Protein AF-A0A3P7KQX8-F1 (afdb_monomer)

Radius of gyration: 29.5 Å; Cα contacts (8 Å, |Δi|>4): 191; chains: 1; bounding box: 96×45×81 Å

Structure (mmCIF, N/CA/C/O backbone):
data_AF-A0A3P7KQX8-F1
#
_entry.id   AF-A0A3P7KQX8-F1
#
loop_
_atom_site.group_PDB
_atom_site.id
_atom_site.type_symbol
_atom_site.label_atom_id
_atom_site.label_alt_id
_atom_site.label_comp_id
_atom_site.label_asym_id
_atom_site.label_entity_id
_atom_site.label_seq_id
_atom_site.pdbx_PDB_ins_code
_atom_site.Cartn_x
_atom_site.Cartn_y
_atom_site.Cartn_z
_atom_site.occupancy
_atom_site.B_iso_or_equiv
_atom_site.auth_seq_id
_atom_site.auth_comp_id
_atom_site.auth_asym_id
_atom_site.auth_atom_id
_atom_site.pdbx_PDB_model_num
ATOM 1 N N . MET A 1 1 ? 62.325 -8.013 -46.702 1.00 38.00 1 MET A N 1
ATOM 2 C CA . MET A 1 1 ? 62.834 -6.949 -47.589 1.00 38.00 1 MET A CA 1
ATOM 3 C C . MET A 1 1 ? 61.636 -6.289 -48.246 1.00 38.00 1 MET A C 1
ATOM 5 O O . MET A 1 1 ? 60.865 -7.011 -48.860 1.00 38.00 1 MET A O 1
ATOM 9 N N . ARG A 1 2 ? 61.561 -4.961 -48.094 1.00 44.03 2 ARG A N 1
ATOM 10 C CA . ARG A 1 2 ? 60.735 -3.969 -48.802 1.00 44.03 2 ARG A CA 1
ATOM 11 C C . ARG A 1 2 ? 59.239 -3.831 -48.481 1.00 44.03 2 ARG A C 1
ATOM 13 O O . ARG A 1 2 ? 58.394 -4.558 -48.986 1.00 44.03 2 ARG A O 1
ATOM 20 N N . GLU A 1 3 ? 59.015 -2.861 -47.595 1.00 47.25 3 GLU A N 1
ATOM 21 C CA . GLU A 1 3 ? 58.113 -1.698 -47.694 1.00 47.25 3 GLU A CA 1
ATOM 22 C C . GLU A 1 3 ? 57.633 -1.353 -49.121 1.00 47.25 3 GLU A C 1
ATOM 24 O O . GLU A 1 3 ? 58.421 -1.469 -50.058 1.00 47.25 3 GLU A O 1
ATOM 29 N N . GLU A 1 4 ? 56.380 -0.901 -49.274 1.00 49.66 4 GLU A N 1
ATOM 30 C CA . GLU A 1 4 ? 56.043 0.512 -49.569 1.00 49.66 4 GLU A CA 1
ATOM 31 C C . GLU A 1 4 ? 54.525 0.737 -49.803 1.00 49.66 4 GLU A C 1
ATOM 33 O O . GLU A 1 4 ? 53.835 -0.066 -50.429 1.00 49.66 4 GLU A O 1
ATOM 38 N N . ASP A 1 5 ? 54.081 1.875 -49.259 1.00 46.62 5 ASP A N 1
ATOM 39 C CA . ASP A 1 5 ? 53.029 2.807 -49.687 1.00 46.62 5 ASP A CA 1
ATOM 40 C C . ASP A 1 5 ? 51.527 2.601 -49.413 1.00 46.62 5 ASP A C 1
ATOM 42 O O . ASP A 1 5 ? 50.733 2.085 -50.197 1.00 46.62 5 ASP A O 1
ATOM 46 N N . SER A 1 6 ? 51.144 3.225 -48.292 1.00 56.81 6 SER A N 1
ATOM 47 C CA . SER A 1 6 ? 50.019 4.148 -48.126 1.00 56.81 6 SER A CA 1
ATOM 48 C C . SER A 1 6 ? 49.574 4.895 -49.390 1.00 56.81 6 SER A C 1
ATOM 50 O O . SER A 1 6 ? 50.376 5.502 -50.095 1.00 56.81 6 SER A O 1
ATOM 52 N N . SER A 1 7 ? 48.258 5.010 -49.572 1.00 54.06 7 SER A N 1
ATOM 53 C CA . SER A 1 7 ? 47.631 6.172 -50.211 1.00 54.06 7 SER A CA 1
ATOM 54 C C . SER A 1 7 ? 46.239 6.398 -49.624 1.00 54.06 7 SER A C 1
ATOM 56 O O . SER A 1 7 ? 45.302 5.630 -49.820 1.00 54.06 7 SER A O 1
ATOM 58 N N . GLU A 1 8 ? 46.192 7.468 -48.848 1.00 50.25 8 GLU A N 1
ATOM 59 C CA . GLU A 1 8 ? 45.069 8.263 -48.377 1.00 50.25 8 GLU A CA 1
ATOM 60 C C . GLU A 1 8 ? 44.088 8.635 -49.504 1.00 50.25 8 GLU A C 1
ATOM 62 O O . GLU A 1 8 ? 44.505 9.054 -50.581 1.00 50.25 8 GLU A O 1
ATOM 67 N N . SER A 1 9 ? 42.781 8.542 -49.248 1.00 53.84 9 SER A N 1
ATOM 68 C CA . SER A 1 9 ? 41.808 9.420 -49.906 1.00 53.84 9 SER A CA 1
ATOM 69 C C . SER A 1 9 ? 40.533 9.505 -49.070 1.00 53.84 9 SER A C 1
ATOM 71 O O . SER A 1 9 ? 39.720 8.580 -49.034 1.00 53.84 9 SER A O 1
ATOM 73 N N . GLY A 1 10 ? 40.402 10.620 -48.350 1.00 47.94 10 GLY A N 1
ATOM 74 C CA . GLY A 1 10 ? 39.139 11.070 -47.786 1.00 47.94 10 GLY A CA 1
ATOM 75 C C . GLY A 1 10 ? 38.243 11.608 -48.897 1.00 47.94 10 GLY A C 1
ATOM 76 O O . GLY A 1 10 ? 38.683 12.397 -49.729 1.00 47.94 10 GLY A O 1
ATOM 77 N N . GLN A 1 11 ? 36.986 11.177 -48.909 1.00 48.09 11 GLN A N 1
ATOM 78 C CA . GLN A 1 11 ? 35.926 11.833 -49.665 1.00 48.09 11 GLN A CA 1
ATOM 79 C C . GLN A 1 11 ? 34.991 12.509 -48.668 1.00 48.09 11 GLN A C 1
ATOM 81 O O . GLN A 1 11 ? 34.103 11.892 -48.083 1.00 48.09 11 GLN A O 1
ATOM 86 N N . GLU A 1 12 ? 35.245 13.795 -48.460 1.00 47.97 12 GLU A N 1
ATOM 87 C CA . GLU A 1 12 ? 34.274 14.752 -47.951 1.00 47.97 12 GLU A CA 1
ATOM 88 C C . GLU A 1 12 ? 33.061 14.785 -48.898 1.00 47.97 12 GLU A C 1
ATOM 90 O O . GLU A 1 12 ? 33.193 14.996 -50.102 1.00 47.97 12 GLU A O 1
ATOM 95 N N . SER A 1 13 ? 31.873 14.486 -48.370 1.00 55.19 13 SER A N 1
ATOM 96 C CA . SER A 1 13 ? 30.615 14.647 -49.101 1.00 55.19 13 SER A CA 1
ATOM 97 C C . SER A 1 13 ? 30.042 16.018 -48.768 1.00 55.19 13 SER A C 1
ATOM 99 O O . SER A 1 13 ? 29.651 16.276 -47.631 1.00 55.19 13 SER A O 1
ATOM 101 N N . ASP A 1 14 ? 30.032 16.883 -49.775 1.00 47.38 14 ASP A N 1
ATOM 102 C CA . ASP A 1 14 ? 29.470 18.230 -49.758 1.00 47.38 14 ASP A CA 1
ATOM 103 C C . ASP A 1 14 ? 27.933 18.149 -49.624 1.00 47.38 14 ASP A C 1
ATOM 105 O O . ASP A 1 14 ? 27.252 17.530 -50.449 1.00 47.38 14 ASP A O 1
ATOM 109 N N . VAL A 1 15 ? 27.369 18.712 -48.550 1.00 44.00 15 VAL A N 1
ATOM 110 C CA . VAL A 1 15 ? 25.914 18.772 -48.325 1.00 44.00 15 VAL A CA 1
ATOM 111 C C . VAL A 1 15 ? 25.381 20.038 -48.981 1.00 44.00 15 VAL A C 1
ATOM 113 O O . VAL A 1 15 ? 25.468 21.141 -48.442 1.00 44.00 15 VAL A O 1
ATOM 116 N N . GLN A 1 16 ? 24.789 19.866 -50.158 1.00 40.03 16 GLN A N 1
ATOM 117 C CA . GLN A 1 16 ? 24.137 20.938 -50.897 1.00 40.03 16 GLN A CA 1
ATOM 118 C C . GLN A 1 16 ? 22.783 21.293 -50.250 1.00 40.03 16 GLN A C 1
ATOM 120 O O . GLN A 1 16 ? 21.827 20.519 -50.309 1.00 40.03 16 GLN A O 1
ATOM 125 N N . LEU A 1 17 ? 22.690 22.475 -49.635 1.00 43.56 17 LEU A N 1
ATOM 126 C CA . LEU A 1 17 ? 21.429 23.072 -49.172 1.00 43.56 17 LEU A CA 1
ATOM 127 C C . LEU A 1 17 ? 20.550 23.480 -50.376 1.00 43.56 17 LEU A C 1
ATOM 129 O O . LEU A 1 17 ? 21.065 24.100 -51.312 1.00 43.56 17 LEU A O 1
ATOM 133 N N . PRO A 1 18 ? 19.232 23.196 -50.379 1.00 41.91 18 PRO A N 1
ATOM 134 C CA . PRO A 1 18 ? 18.345 23.648 -51.447 1.00 41.91 18 PRO A CA 1
ATOM 135 C C . PRO A 1 18 ? 17.962 25.131 -51.273 1.00 41.91 18 PRO A C 1
ATOM 137 O O . PRO A 1 18 ? 17.856 25.616 -50.143 1.00 41.91 18 PRO A O 1
ATOM 140 N N . PRO A 1 19 ? 17.716 25.871 -52.372 1.00 42.84 19 PRO A N 1
ATOM 141 C CA . PRO A 1 19 ? 17.360 27.278 -52.300 1.00 42.84 19 PRO A CA 1
ATOM 142 C C . PRO A 1 19 ? 15.881 27.449 -51.941 1.00 42.84 19 PRO A C 1
ATOM 144 O O . PRO A 1 19 ? 14.985 26.844 -52.530 1.00 42.84 19 PRO A O 1
ATOM 147 N N . SER A 1 20 ? 15.623 28.339 -50.993 1.00 46.56 20 SER A N 1
ATOM 148 C CA . SER A 1 20 ? 14.302 28.865 -50.675 1.00 46.56 20 SER A CA 1
ATOM 149 C C . SER A 1 20 ? 13.862 29.907 -51.711 1.00 46.56 20 SER A C 1
ATOM 151 O O . SER A 1 20 ? 14.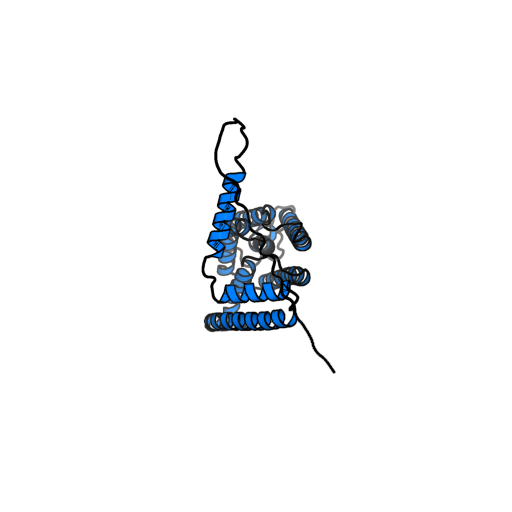548 30.917 -51.863 1.00 46.56 20 SER A O 1
ATOM 153 N N . ALA A 1 21 ? 12.712 29.691 -52.364 1.00 41.06 21 ALA A N 1
ATOM 154 C CA . ALA A 1 21 ? 11.577 30.634 -52.429 1.00 41.06 21 ALA A CA 1
ATOM 155 C C . ALA A 1 21 ? 10.605 30.316 -53.586 1.00 41.06 21 ALA A C 1
ATOM 157 O O . ALA A 1 21 ? 10.986 30.382 -54.752 1.00 41.06 21 ALA A O 1
ATOM 158 N N . GLY A 1 22 ? 9.317 30.135 -53.254 1.00 36.25 22 GLY A N 1
ATOM 159 C CA . GLY A 1 22 ? 8.223 30.661 -54.081 1.00 36.25 22 GLY A CA 1
ATOM 160 C C . GLY A 1 22 ? 7.020 29.752 -54.382 1.00 36.25 22 GLY A C 1
ATOM 161 O O . GLY A 1 22 ? 7.102 28.902 -55.255 1.00 36.25 22 GLY A O 1
ATOM 162 N N . ILE A 1 23 ? 5.873 30.138 -53.795 1.00 35.91 23 ILE A N 1
ATOM 163 C CA . ILE A 1 23 ? 4.507 30.160 -54.378 1.00 35.91 23 ILE A CA 1
ATOM 164 C C . ILE A 1 23 ? 3.529 29.009 -54.029 1.00 35.91 23 ILE A C 1
ATOM 166 O O . ILE A 1 23 ? 3.586 27.912 -54.565 1.00 35.91 23 ILE A O 1
ATOM 170 N N . MET A 1 24 ? 2.572 29.394 -53.166 1.00 44.16 24 MET A N 1
ATOM 171 C CA . MET A 1 24 ? 1.119 29.120 -53.112 1.00 44.16 24 MET A CA 1
ATOM 172 C C . MET A 1 24 ? 0.579 27.699 -53.356 1.00 44.16 24 MET A C 1
ATOM 174 O O . MET A 1 24 ? 0.559 27.200 -54.476 1.00 44.16 24 MET A O 1
ATOM 178 N N . GLY A 1 25 ? -0.067 27.162 -52.317 1.00 35.50 25 GLY A N 1
ATOM 179 C CA . GLY A 1 25 ? -1.071 26.104 -52.412 1.00 35.50 25 GLY A CA 1
ATOM 180 C C . GLY A 1 25 ? -1.786 25.917 -51.073 1.00 35.50 25 GLY A C 1
ATOM 181 O O . GLY A 1 25 ? -1.168 25.473 -50.110 1.00 35.50 25 GLY A O 1
ATOM 182 N N . ASP A 1 26 ? -3.067 26.291 -51.016 1.00 43.31 26 ASP A N 1
ATOM 183 C CA . ASP A 1 26 ? -3.985 25.992 -49.912 1.00 43.31 26 ASP A CA 1
ATOM 184 C C . ASP A 1 26 ? -4.021 24.484 -49.622 1.00 43.31 26 ASP A C 1
ATOM 186 O O . ASP A 1 26 ? -4.137 23.664 -50.533 1.00 43.31 26 ASP A O 1
ATOM 190 N N . GLY A 1 27 ? -3.958 24.115 -48.342 1.00 37.34 27 GLY A N 1
ATOM 191 C CA . GLY A 1 27 ? -3.946 22.717 -47.923 1.00 37.34 27 GLY A CA 1
ATOM 192 C C . GLY A 1 27 ? -3.981 22.572 -46.409 1.00 37.34 27 GLY A C 1
ATOM 193 O O . GLY A 1 27 ? -2.961 22.437 -45.746 1.00 37.34 27 GLY A O 1
ATOM 194 N N . GLN A 1 28 ? -5.187 22.615 -45.866 1.00 49.81 28 GLN A N 1
ATOM 195 C CA . GLN A 1 28 ? -5.529 22.378 -44.472 1.00 49.81 28 GLN A CA 1
ATOM 196 C C . GLN A 1 28 ? -5.105 20.968 -44.011 1.00 49.81 28 GLN A C 1
ATOM 198 O O . GLN A 1 28 ? -5.819 20.007 -44.269 1.00 49.81 28 GLN A O 1
ATOM 203 N N . ALA A 1 29 ? -3.966 20.847 -43.319 1.00 49.09 29 ALA A N 1
ATOM 204 C CA . ALA A 1 29 ? -3.626 19.754 -42.393 1.00 49.09 29 ALA A CA 1
ATOM 205 C C . ALA A 1 29 ? -2.275 20.053 -41.717 1.00 49.09 29 ALA A C 1
ATOM 207 O O . ALA A 1 29 ? -1.244 20.044 -42.381 1.00 49.09 29 ALA A O 1
ATOM 208 N N . GLY A 1 30 ? -2.240 20.316 -40.407 1.00 43.19 30 GLY A N 1
ATOM 209 C CA . GLY A 1 30 ? -0.948 20.577 -39.758 1.00 43.19 30 GLY A CA 1
ATOM 210 C C . GLY A 1 30 ? -0.960 20.885 -38.265 1.00 43.19 30 GLY A C 1
ATOM 211 O O . GLY A 1 30 ? -0.074 21.586 -37.800 1.00 43.19 30 GLY A O 1
ATOM 212 N N . GLY A 1 31 ? -1.935 20.385 -37.500 1.00 45.75 31 GLY A N 1
ATOM 213 C CA . GLY A 1 31 ? -1.945 20.549 -36.037 1.00 45.75 31 GLY A CA 1
ATOM 214 C C . GLY A 1 31 ? -0.932 19.670 -35.288 1.00 45.75 31 GLY A C 1
ATOM 215 O O . GLY A 1 31 ? -0.749 19.847 -34.092 1.00 45.75 31 GLY A O 1
ATOM 216 N N . SER A 1 32 ? -0.273 18.727 -35.969 1.00 49.12 32 SER A N 1
ATOM 217 C CA . SER A 1 32 ? 0.609 17.730 -35.335 1.00 49.12 32 SER A CA 1
ATOM 218 C C . SER A 1 32 ? 2.102 18.045 -35.465 1.00 49.12 32 SER A C 1
ATOM 220 O O . SER A 1 32 ? 2.897 17.520 -34.697 1.00 49.12 32 SER A O 1
ATOM 222 N N . GLY A 1 33 ? 2.495 18.894 -36.422 1.00 46.19 33 GLY A N 1
ATOM 223 C CA . GLY A 1 33 ? 3.905 19.221 -36.667 1.00 46.19 33 GLY A CA 1
ATOM 224 C C . GLY A 1 33 ? 4.470 20.255 -35.692 1.00 46.19 33 GLY A C 1
ATOM 225 O O . GLY A 1 33 ? 5.618 20.138 -35.286 1.00 46.19 33 GLY A O 1
ATOM 226 N N . ALA A 1 34 ? 3.659 21.233 -35.280 1.00 48.81 34 ALA A N 1
ATOM 227 C CA . ALA A 1 34 ? 4.091 22.289 -34.363 1.00 48.81 34 ALA A CA 1
ATOM 228 C C . ALA A 1 34 ? 4.317 21.768 -32.932 1.00 48.81 34 ALA A C 1
ATOM 230 O O . ALA A 1 34 ? 5.330 22.091 -32.327 1.00 48.81 34 ALA A O 1
ATOM 231 N N . LEU A 1 35 ? 3.423 20.900 -32.439 1.00 52.66 35 LEU A N 1
ATOM 232 C CA . LEU A 1 35 ? 3.539 20.277 -31.113 1.00 52.66 35 LEU A CA 1
ATOM 233 C C . LEU A 1 35 ? 4.734 19.317 -31.033 1.00 52.66 35 LEU A C 1
ATOM 235 O O . LEU A 1 35 ? 5.492 19.360 -30.073 1.00 52.66 35 LEU A O 1
ATOM 239 N N . ALA A 1 36 ? 4.951 18.504 -32.073 1.00 55.66 36 ALA A N 1
ATOM 240 C CA . ALA A 1 36 ? 6.108 17.614 -32.139 1.00 55.66 36 ALA A CA 1
ATOM 241 C C . ALA A 1 36 ? 7.432 18.392 -32.231 1.00 55.66 36 ALA A C 1
ATOM 243 O O . ALA A 1 36 ? 8.446 17.948 -31.703 1.00 55.66 36 ALA A O 1
ATOM 244 N N . HIS A 1 37 ? 7.439 19.552 -32.895 1.00 55.66 37 HIS A N 1
ATOM 245 C CA . HIS A 1 37 ? 8.633 20.389 -32.987 1.00 55.66 37 HIS A CA 1
ATOM 246 C C . HIS A 1 37 ? 8.960 21.063 -31.648 1.00 55.66 37 HIS A C 1
ATOM 248 O O . HIS A 1 37 ? 10.117 21.071 -31.247 1.00 55.66 37 HIS A O 1
ATOM 254 N N . GLU A 1 38 ? 7.941 21.534 -30.925 1.00 60.53 38 GLU A N 1
ATOM 255 C CA . GLU A 1 38 ? 8.084 22.121 -29.588 1.00 60.53 38 GLU A CA 1
ATOM 256 C C . GLU A 1 38 ? 8.523 21.081 -28.540 1.00 60.53 38 GLU A C 1
ATOM 258 O O . GLU A 1 38 ? 9.378 21.374 -27.707 1.00 60.53 38 GLU A O 1
ATOM 263 N N . GLU A 1 39 ? 8.028 19.839 -28.622 1.00 58.31 39 GLU A N 1
ATOM 264 C CA . GLU A 1 39 ? 8.513 18.719 -27.801 1.00 58.31 39 GLU A CA 1
ATOM 265 C C . GLU A 1 39 ? 9.973 18.367 -28.109 1.00 58.31 39 GLU A C 1
ATOM 267 O O . GLU A 1 39 ? 10.764 18.169 -27.190 1.00 58.31 39 GLU A O 1
ATOM 272 N N . VAL A 1 40 ? 10.357 18.320 -29.389 1.00 59.41 40 VAL A N 1
ATOM 273 C CA . VAL A 1 40 ? 11.746 18.063 -29.797 1.00 59.41 40 VAL A CA 1
ATOM 274 C C . VAL A 1 40 ? 12.672 19.181 -29.313 1.00 59.41 40 VAL A C 1
ATOM 276 O O . VAL A 1 40 ? 13.737 18.881 -28.775 1.00 59.41 40 VAL A O 1
ATOM 279 N N . ASP A 1 41 ? 12.256 20.443 -29.420 1.00 66.69 41 ASP A N 1
ATOM 280 C CA . ASP A 1 41 ? 13.012 21.598 -28.928 1.00 66.69 41 ASP A CA 1
ATOM 281 C C . ASP A 1 41 ? 13.107 21.621 -27.395 1.00 66.69 41 ASP A C 1
ATOM 283 O O . ASP A 1 41 ? 14.161 21.950 -26.851 1.00 66.69 41 ASP A O 1
ATOM 287 N N . ALA A 1 42 ? 12.056 21.207 -26.681 1.00 66.19 42 ALA A N 1
ATOM 288 C CA . ALA A 1 42 ? 12.077 21.054 -25.227 1.00 66.19 42 ALA A CA 1
ATOM 289 C C . ALA A 1 42 ? 12.998 19.905 -24.780 1.00 66.19 42 ALA A C 1
ATOM 291 O O . ALA A 1 42 ? 13.733 20.050 -23.802 1.00 66.19 42 ALA A O 1
ATOM 292 N N . VAL A 1 43 ? 13.010 18.786 -25.510 1.00 59.81 43 VAL A N 1
ATOM 293 C CA . VAL A 1 43 ? 13.919 17.651 -25.275 1.00 59.81 43 VAL A CA 1
ATOM 294 C C . VAL A 1 43 ? 15.370 18.045 -25.558 1.00 59.81 43 VAL A C 1
ATOM 296 O O . VAL A 1 43 ? 16.261 17.726 -24.770 1.00 59.81 43 VAL A O 1
ATOM 299 N N . LEU A 1 44 ? 15.620 18.790 -26.637 1.00 62.59 44 LEU A N 1
ATOM 300 C CA . LEU A 1 44 ? 16.931 19.369 -26.936 1.00 62.59 44 LEU A CA 1
ATOM 301 C C . LEU A 1 44 ? 17.359 20.360 -25.849 1.00 62.59 44 LEU A C 1
ATOM 303 O O . LEU A 1 44 ? 18.489 20.281 -25.379 1.00 62.59 44 LEU A O 1
ATOM 307 N N . ALA A 1 45 ? 16.468 21.239 -25.389 1.00 66.75 45 ALA A N 1
ATOM 308 C CA . ALA A 1 45 ? 16.747 22.168 -24.294 1.00 66.75 45 ALA A CA 1
ATOM 309 C C . ALA A 1 45 ? 17.055 21.437 -22.973 1.00 66.75 45 ALA A C 1
ATOM 311 O O . ALA A 1 45 ? 17.991 21.821 -22.269 1.00 66.75 45 ALA A O 1
ATOM 312 N N . ALA A 1 46 ? 16.334 20.351 -22.670 1.00 60.53 46 ALA A N 1
ATOM 313 C CA . ALA A 1 46 ? 16.605 19.471 -21.533 1.00 60.53 46 ALA A CA 1
ATOM 314 C C . ALA A 1 46 ? 17.983 18.797 -21.631 1.00 60.53 46 ALA A C 1
ATOM 316 O O . ALA A 1 46 ? 18.683 18.685 -20.627 1.00 60.53 46 ALA A O 1
ATOM 317 N N . ALA A 1 47 ? 18.419 18.426 -22.838 1.00 59.44 47 ALA A N 1
ATOM 318 C CA . ALA A 1 47 ? 19.737 17.836 -23.074 1.00 59.44 47 ALA A CA 1
ATOM 319 C C . ALA A 1 47 ? 20.910 18.815 -22.852 1.00 59.44 47 ALA A C 1
ATOM 321 O O . ALA A 1 47 ? 22.047 18.371 -22.682 1.00 59.44 47 ALA A O 1
ATOM 322 N N . TYR A 1 48 ? 20.655 20.131 -22.836 1.00 61.09 48 TYR A N 1
ATOM 323 C CA . TYR A 1 48 ? 21.662 21.165 -22.556 1.00 61.09 48 TYR A CA 1
ATOM 324 C C . TYR A 1 48 ? 21.692 21.631 -21.096 1.00 61.09 48 TYR A C 1
ATOM 326 O O . TYR A 1 48 ? 22.579 22.408 -20.726 1.00 61.09 48 TYR A O 1
ATOM 334 N N . LEU A 1 49 ? 20.768 21.165 -20.251 1.00 69.81 49 LEU A N 1
ATOM 335 C CA . LEU A 1 49 ? 20.854 21.414 -18.817 1.00 69.81 49 LEU A CA 1
ATOM 336 C C . LEU A 1 49 ? 22.030 20.616 -18.228 1.00 69.81 49 LEU A C 1
ATOM 338 O O . LEU A 1 49 ? 22.187 19.428 -18.520 1.00 69.81 49 LEU A O 1
ATOM 342 N N . PRO A 1 50 ? 22.895 21.252 -17.419 1.00 68.62 50 PRO A N 1
ATOM 343 C CA . PRO A 1 50 ? 23.988 20.548 -16.773 1.00 68.62 50 PRO A CA 1
ATOM 344 C C . PRO A 1 50 ? 23.410 19.516 -15.803 1.00 68.62 50 PRO A C 1
ATOM 346 O O . PRO A 1 50 ? 22.774 19.880 -14.819 1.00 68.62 50 PRO A O 1
ATOM 349 N N . MET A 1 51 ? 23.637 18.237 -16.102 1.00 69.56 51 MET A N 1
ATOM 350 C CA . MET A 1 51 ? 23.238 17.128 -15.238 1.00 69.56 51 MET A CA 1
ATOM 351 C C . MET A 1 51 ? 23.940 17.203 -13.887 1.00 69.56 51 MET A C 1
ATOM 353 O O . MET A 1 51 ? 25.128 17.546 -13.800 1.00 69.56 51 MET A O 1
ATOM 357 N N . ASP A 1 52 ? 23.237 16.766 -12.850 1.00 78.19 52 ASP A N 1
ATOM 358 C CA . ASP A 1 52 ? 23.842 16.638 -11.537 1.00 78.19 52 ASP A CA 1
ATOM 359 C C . ASP A 1 52 ? 24.939 15.558 -11.536 1.00 78.19 52 ASP A C 1
ATOM 361 O O . ASP A 1 52 ? 24.860 14.557 -12.258 1.00 78.19 52 ASP A O 1
ATOM 365 N N . PRO A 1 53 ? 25.977 15.677 -10.685 1.00 77.00 53 PRO A N 1
ATOM 366 C CA . PRO A 1 53 ? 27.088 14.724 -10.663 1.00 77.00 53 PRO A CA 1
ATOM 367 C C . PRO A 1 53 ? 26.675 13.264 -10.428 1.00 77.00 53 PRO A C 1
ATOM 369 O O . PRO A 1 53 ? 27.426 12.354 -10.791 1.00 77.00 53 PRO A O 1
ATOM 372 N N . ILE A 1 54 ? 25.522 13.031 -9.793 1.00 79.75 54 ILE A N 1
ATOM 373 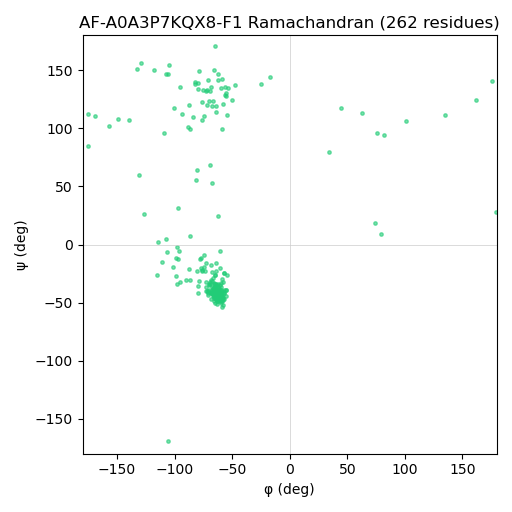C CA . ILE A 1 54 ? 24.956 11.697 -9.577 1.00 79.75 54 ILE A CA 1
ATOM 374 C C . ILE A 1 54 ? 24.245 11.174 -10.830 1.00 79.75 54 ILE A C 1
ATOM 376 O O . ILE A 1 54 ? 24.463 10.024 -11.213 1.00 79.75 54 ILE A O 1
ATOM 380 N N . GLU A 1 55 ? 23.496 12.027 -11.525 1.00 77.69 55 GLU A N 1
ATOM 381 C CA . GLU A 1 55 ? 22.819 11.711 -12.786 1.00 77.69 55 GLU A CA 1
ATOM 382 C C . GLU A 1 55 ? 23.835 11.362 -13.872 1.00 77.69 55 GLU A C 1
ATOM 384 O O . GLU A 1 55 ? 23.698 10.341 -14.542 1.00 77.69 55 GLU A O 1
ATOM 389 N N . VAL A 1 56 ? 24.943 12.108 -13.950 1.00 79.38 56 VAL A N 1
ATOM 390 C CA . VAL A 1 56 ? 26.069 11.800 -14.848 1.00 79.38 56 VAL A CA 1
ATOM 391 C C . VAL A 1 56 ? 26.608 10.383 -14.612 1.00 79.38 56 VAL A C 1
ATOM 393 O O . VAL A 1 56 ? 26.970 9.676 -15.556 1.00 79.38 56 VAL A O 1
ATOM 396 N N . ARG A 1 57 ? 26.682 9.936 -13.352 1.00 81.69 57 ARG A N 1
ATOM 397 C CA . AR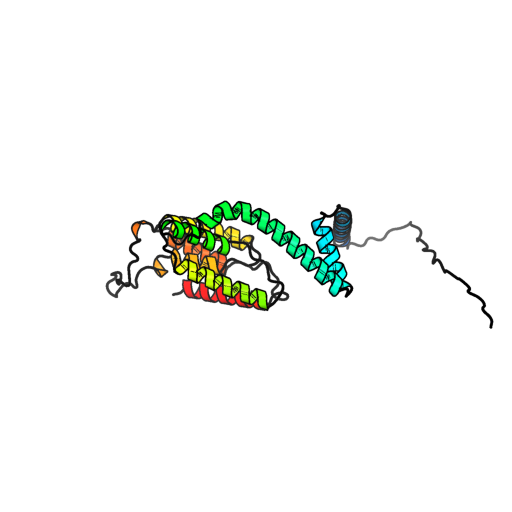G A 1 57 ? 27.176 8.590 -13.013 1.00 81.69 57 ARG A CA 1
ATOM 398 C C . ARG A 1 57 ? 26.162 7.512 -13.388 1.00 81.69 57 ARG A C 1
ATOM 400 O O . ARG A 1 57 ? 26.582 6.472 -13.896 1.00 81.69 57 ARG A O 1
ATOM 407 N N . PHE A 1 58 ? 24.870 7.758 -13.175 1.00 82.06 58 PHE A N 1
ATOM 408 C CA . PHE A 1 58 ? 23.796 6.858 -13.603 1.00 82.06 58 PHE A CA 1
ATOM 409 C C . PHE A 1 58 ? 23.748 6.718 -15.125 1.00 82.06 58 PHE A C 1
ATOM 411 O O . PHE A 1 58 ? 23.856 5.598 -15.622 1.00 82.06 58 PHE A O 1
ATOM 418 N N . ALA A 1 59 ? 23.724 7.835 -15.854 1.00 80.81 59 ALA A N 1
ATOM 419 C CA . ALA A 1 59 ? 23.733 7.856 -17.315 1.00 80.81 59 ALA A CA 1
ATOM 420 C C . ALA A 1 59 ? 24.959 7.126 -17.888 1.00 80.81 59 ALA A C 1
ATOM 422 O O . ALA A 1 59 ? 24.861 6.358 -18.843 1.00 80.81 59 ALA A O 1
ATOM 423 N N . ARG A 1 60 ? 26.133 7.286 -17.262 1.00 82.31 60 ARG A N 1
ATOM 424 C CA . ARG A 1 60 ? 27.347 6.554 -17.655 1.00 82.31 60 ARG A CA 1
ATOM 425 C C . ARG A 1 60 ? 27.245 5.049 -17.394 1.00 82.31 60 ARG A C 1
ATOM 427 O O . ARG A 1 60 ? 27.755 4.265 -18.190 1.00 82.31 60 ARG A O 1
ATOM 434 N N . CYS A 1 61 ? 26.637 4.643 -16.283 1.00 86.31 61 CYS A N 1
ATOM 435 C CA . CYS A 1 61 ? 26.411 3.234 -15.960 1.00 86.31 61 CYS A CA 1
ATOM 436 C C . CYS A 1 61 ? 25.476 2.576 -16.980 1.00 86.31 61 CYS A C 1
ATOM 438 O O . CYS A 1 61 ? 25.791 1.510 -17.510 1.00 86.31 61 CYS A O 1
ATOM 440 N N . GLU A 1 62 ? 24.383 3.260 -17.309 1.00 77.38 62 GLU A N 1
ATOM 441 C CA . GLU A 1 62 ? 23.409 2.833 -18.308 1.00 77.38 62 GLU A CA 1
ATOM 442 C C . GLU A 1 62 ? 24.029 2.736 -19.707 1.00 77.38 62 GLU A C 1
ATOM 444 O O . GLU A 1 62 ? 23.922 1.695 -20.354 1.00 77.38 62 GLU A O 1
ATOM 449 N N . ALA A 1 63 ? 24.782 3.755 -20.133 1.00 77.62 63 ALA A N 1
ATOM 450 C CA . ALA A 1 63 ? 25.489 3.736 -21.412 1.00 77.62 63 ALA A CA 1
ATOM 451 C C . ALA A 1 63 ? 26.473 2.555 -21.507 1.00 77.62 63 ALA A C 1
ATOM 453 O O . ALA A 1 63 ? 26.493 1.830 -22.502 1.00 77.62 63 ALA A O 1
ATOM 454 N N . LEU A 1 64 ? 27.268 2.303 -20.460 1.00 78.69 64 LEU A N 1
ATOM 455 C CA . LEU A 1 64 ? 28.197 1.166 -20.437 1.00 78.69 64 LEU A CA 1
ATOM 456 C C . LEU A 1 64 ? 27.465 -0.179 -20.543 1.00 78.69 64 LEU A C 1
ATOM 458 O O . LEU A 1 64 ? 27.938 -1.072 -21.248 1.00 78.69 64 LEU A O 1
ATOM 462 N N . ALA A 1 65 ? 26.317 -0.323 -19.877 1.00 78.81 65 ALA A N 1
ATOM 463 C CA . ALA A 1 65 ? 25.501 -1.528 -19.967 1.00 78.81 65 ALA A CA 1
ATOM 464 C C . ALA A 1 65 ? 24.925 -1.719 -21.381 1.00 78.81 65 ALA A C 1
ATOM 466 O O . ALA A 1 65 ? 25.053 -2.806 -21.946 1.00 78.81 65 ALA A O 1
ATOM 467 N N . ALA A 1 66 ? 24.372 -0.660 -21.980 1.00 75.06 66 ALA A N 1
ATOM 468 C CA . ALA A 1 66 ? 23.792 -0.680 -23.324 1.00 75.06 66 ALA A CA 1
ATOM 469 C C . ALA A 1 66 ? 24.822 -1.024 -24.416 1.00 75.06 66 ALA A C 1
ATOM 471 O O . ALA A 1 66 ? 24.504 -1.716 -25.381 1.00 75.06 66 ALA A O 1
ATOM 472 N N . HIS A 1 67 ? 26.076 -0.601 -24.243 1.00 82.19 67 HIS A N 1
ATOM 473 C CA . HIS A 1 67 ? 27.173 -0.892 -25.170 1.00 82.19 67 HIS A CA 1
ATOM 474 C C . HIS A 1 67 ? 27.885 -2.234 -24.909 1.00 82.19 67 HIS A C 1
ATOM 476 O O . HIS A 1 67 ? 28.899 -2.527 -25.540 1.00 82.19 67 HIS A O 1
ATOM 482 N N . GLY A 1 68 ? 27.379 -3.067 -23.992 1.00 72.38 68 GLY A N 1
ATOM 483 C CA . GLY A 1 68 ? 27.927 -4.402 -23.726 1.00 72.38 68 GLY A CA 1
ATOM 484 C C . GLY A 1 68 ? 29.190 -4.420 -22.856 1.00 72.38 68 GLY A C 1
ATOM 485 O O . GLY A 1 68 ? 29.786 -5.479 -22.655 1.00 72.38 68 GLY A O 1
ATOM 486 N N . TYR A 1 69 ? 29.579 -3.285 -22.270 1.00 81.94 69 TYR A N 1
ATOM 487 C CA . TYR A 1 69 ? 30.682 -3.166 -21.310 1.00 81.94 69 TYR A CA 1
ATOM 488 C C . TYR A 1 69 ? 30.237 -3.582 -19.899 1.00 81.94 69 TYR A C 1
ATOM 490 O O . TYR A 1 69 ? 30.352 -2.833 -18.925 1.00 81.94 69 TYR A O 1
ATOM 498 N N . ILE A 1 70 ? 29.708 -4.804 -19.789 1.00 81.88 70 ILE A N 1
ATOM 499 C CA . ILE A 1 70 ? 29.075 -5.331 -18.572 1.00 81.88 70 ILE A CA 1
ATOM 500 C C . ILE A 1 70 ? 30.007 -5.305 -17.344 1.00 81.88 70 ILE A C 1
ATOM 502 O O . ILE A 1 70 ? 29.544 -4.894 -16.277 1.00 81.88 70 ILE A O 1
ATOM 506 N N . PRO A 1 71 ? 31.309 -5.655 -17.425 1.00 85.56 71 PRO A N 1
ATOM 507 C CA . PRO A 1 71 ? 32.201 -5.593 -16.262 1.00 85.56 71 PRO A CA 1
ATOM 508 C C . PRO A 1 71 ? 32.405 -4.169 -15.723 1.00 85.56 71 PRO A C 1
ATOM 510 O O . PRO A 1 71 ? 32.415 -3.954 -14.506 1.00 85.56 71 PRO A O 1
ATOM 513 N N . GLN A 1 72 ? 32.541 -3.182 -16.617 1.00 86.50 72 GLN A N 1
ATOM 514 C CA . GLN A 1 72 ? 32.681 -1.776 -16.233 1.00 86.50 72 GLN A CA 1
ATOM 515 C C . GLN A 1 72 ? 31.368 -1.215 -15.684 1.00 86.50 72 GLN A C 1
ATOM 517 O O . GLN A 1 72 ? 31.386 -0.553 -14.646 1.00 86.50 72 GLN A O 1
ATOM 522 N N . ALA A 1 73 ? 30.240 -1.525 -16.329 1.00 79.69 73 ALA A N 1
ATOM 523 C CA . ALA A 1 73 ? 28.913 -1.147 -15.852 1.00 79.69 73 ALA A CA 1
ATOM 524 C C . ALA A 1 73 ? 28.645 -1.720 -14.454 1.00 79.69 73 ALA A C 1
ATOM 526 O O . ALA A 1 73 ? 28.234 -0.994 -13.559 1.00 79.69 73 ALA A O 1
ATOM 527 N N . THR A 1 74 ? 28.980 -2.992 -14.221 1.00 82.25 74 THR A N 1
ATOM 528 C CA . THR A 1 74 ? 28.792 -3.653 -12.918 1.00 82.25 74 THR A CA 1
ATOM 529 C C . THR A 1 74 ? 29.651 -3.011 -11.829 1.00 82.25 74 THR A C 1
ATOM 531 O O . THR A 1 74 ? 29.191 -2.798 -10.710 1.00 82.25 74 THR A O 1
ATOM 534 N N . THR A 1 75 ? 30.897 -2.659 -12.150 1.00 91.56 75 THR A N 1
ATOM 535 C CA . THR A 1 75 ? 31.796 -1.987 -11.202 1.00 91.56 75 THR A CA 1
ATOM 536 C C . THR A 1 75 ? 31.281 -0.592 -10.851 1.00 91.56 75 THR A C 1
ATOM 538 O O . THR A 1 75 ? 31.250 -0.225 -9.676 1.00 91.56 75 THR A O 1
ATOM 541 N N . LEU A 1 76 ? 30.838 0.168 -11.854 1.00 87.06 76 LEU A N 1
ATOM 542 C CA . LEU A 1 76 ? 30.275 1.499 -11.658 1.00 87.06 76 LEU A CA 1
ATOM 543 C C . LEU A 1 76 ? 28.952 1.432 -10.880 1.00 87.06 76 LEU A C 1
ATOM 545 O O . LEU A 1 76 ? 28.764 2.206 -9.946 1.00 87.06 76 LEU A O 1
ATOM 549 N N . ALA A 1 77 ? 28.091 0.459 -11.185 1.00 82.25 77 ALA A N 1
ATOM 550 C CA . ALA A 1 77 ? 26.866 0.180 -10.443 1.00 82.25 77 ALA A CA 1
ATOM 551 C C . ALA A 1 77 ? 27.163 -0.118 -8.971 1.00 82.25 77 ALA A C 1
ATOM 553 O O . ALA A 1 77 ? 26.547 0.480 -8.101 1.00 82.25 77 ALA A O 1
ATOM 554 N N . LEU A 1 78 ? 28.161 -0.957 -8.672 1.00 86.25 78 LEU A N 1
ATOM 555 C CA . LEU A 1 78 ? 28.577 -1.232 -7.293 1.00 86.25 78 LEU A CA 1
ATOM 556 C C . LEU A 1 78 ? 29.093 0.020 -6.575 1.00 86.25 78 LEU A C 1
ATOM 558 O O . LEU A 1 78 ? 28.839 0.191 -5.384 1.00 86.25 78 LEU A O 1
ATOM 562 N N . GLN A 1 79 ? 29.823 0.895 -7.268 1.00 88.44 79 GLN A N 1
ATOM 563 C CA . GLN A 1 79 ? 30.285 2.164 -6.701 1.00 88.44 79 GLN A CA 1
ATOM 564 C C . GLN A 1 79 ? 29.120 3.118 -6.418 1.00 88.44 79 GLN A C 1
ATOM 566 O O . GLN A 1 79 ? 29.086 3.719 -5.347 1.00 88.44 79 GLN A O 1
ATOM 571 N N . LEU A 1 80 ? 28.156 3.216 -7.337 1.00 85.38 80 LEU A N 1
ATOM 572 C CA . LEU A 1 80 ? 26.904 3.950 -7.143 1.00 85.38 80 LEU A CA 1
ATOM 573 C C . LEU A 1 80 ? 26.113 3.382 -5.967 1.00 85.38 80 LEU A C 1
ATOM 575 O O . LEU A 1 80 ? 25.738 4.137 -5.081 1.00 85.38 80 LEU A O 1
ATOM 579 N N . SER A 1 81 ? 25.930 2.063 -5.896 1.00 83.19 81 SER A N 1
ATOM 580 C CA . SER A 1 81 ? 25.239 1.412 -4.783 1.00 83.19 81 SER A CA 1
ATOM 581 C C . SER A 1 81 ? 25.927 1.690 -3.453 1.00 83.19 81 SER A C 1
ATOM 583 O O . SER A 1 81 ? 25.251 2.028 -2.496 1.00 83.19 81 SER A O 1
ATOM 585 N N . LYS A 1 82 ? 27.261 1.612 -3.380 1.00 80.62 82 LYS A N 1
ATOM 586 C CA . LYS A 1 82 ? 28.006 1.950 -2.156 1.00 80.62 82 LYS A CA 1
ATOM 587 C C . LYS A 1 82 ? 27.871 3.419 -1.778 1.00 80.62 82 LYS A C 1
ATOM 589 O O . LYS A 1 82 ? 27.738 3.719 -0.602 1.00 80.62 82 LYS A O 1
ATOM 594 N N . TYR A 1 83 ? 27.910 4.318 -2.756 1.00 81.62 83 TYR A N 1
ATOM 595 C CA . TYR A 1 83 ? 27.725 5.749 -2.531 1.00 81.62 83 TYR A CA 1
ATOM 596 C C . TYR A 1 83 ? 26.315 6.058 -2.015 1.00 81.62 83 TYR A C 1
ATOM 598 O O . TYR A 1 83 ? 26.173 6.777 -1.036 1.00 81.62 83 TYR A O 1
ATOM 606 N N . LEU A 1 84 ? 25.287 5.465 -2.627 1.00 79.50 84 LEU A N 1
ATOM 607 C CA . LEU A 1 84 ? 23.896 5.619 -2.205 1.00 79.50 84 LEU A CA 1
ATOM 608 C C . LEU A 1 84 ? 23.659 4.994 -0.838 1.00 79.50 84 LEU A C 1
ATOM 610 O O . LEU A 1 84 ? 23.034 5.623 -0.005 1.00 79.50 84 LEU A O 1
ATOM 614 N N . VAL A 1 85 ? 24.183 3.792 -0.587 1.00 76.88 85 VAL A N 1
ATOM 615 C CA . VAL A 1 85 ? 24.095 3.148 0.729 1.00 76.88 85 VAL A CA 1
ATOM 616 C C . VAL A 1 85 ? 24.817 3.979 1.778 1.00 76.88 85 VAL A C 1
ATOM 618 O O . VAL A 1 85 ? 24.249 4.170 2.834 1.00 76.88 85 VAL A O 1
ATOM 621 N N . GLY A 1 86 ? 26.003 4.521 1.491 1.00 77.81 86 GLY A N 1
ATOM 622 C CA . GLY A 1 86 ? 26.702 5.419 2.413 1.00 77.81 86 GLY A CA 1
ATOM 623 C C . GLY A 1 86 ? 25.900 6.688 2.695 1.00 77.81 86 GLY A C 1
ATOM 624 O O . GLY A 1 86 ? 25.730 7.057 3.842 1.00 77.81 86 GLY A O 1
ATOM 625 N N . HIS A 1 87 ? 25.312 7.301 1.668 1.00 74.38 87 HIS A N 1
ATOM 626 C CA . HIS A 1 87 ? 24.480 8.492 1.837 1.00 74.38 87 HIS A CA 1
ATOM 627 C C . HIS A 1 87 ? 23.150 8.193 2.550 1.00 74.38 87 HIS A C 1
ATOM 629 O O . HIS A 1 87 ? 22.639 9.021 3.294 1.00 74.38 87 HIS A O 1
ATOM 635 N N . LEU A 1 88 ? 22.574 7.010 2.329 1.00 67.75 88 LEU A N 1
ATOM 636 C CA . LEU A 1 88 ? 21.400 6.524 3.050 1.00 67.75 88 LEU A CA 1
ATOM 637 C C . LEU A 1 88 ? 21.748 6.126 4.481 1.00 67.75 88 LEU A C 1
ATOM 639 O O . LEU A 1 88 ? 20.895 6.290 5.332 1.00 67.75 88 LEU A O 1
ATOM 643 N N . GLN A 1 89 ? 22.961 5.635 4.745 1.00 66.69 89 GLN A N 1
ATOM 644 C CA . GLN A 1 89 ? 23.478 5.352 6.083 1.00 66.69 89 GLN A CA 1
ATOM 645 C C . GLN A 1 89 ? 23.801 6.635 6.836 1.00 66.69 89 GLN A C 1
ATOM 647 O O . GLN A 1 89 ? 23.501 6.720 8.007 1.00 66.69 89 GLN A O 1
ATOM 652 N N . ASP A 1 90 ? 24.311 7.669 6.174 1.00 69.50 90 ASP A N 1
ATOM 653 C CA . ASP A 1 90 ? 24.496 8.982 6.795 1.00 69.50 90 ASP A CA 1
ATOM 654 C C . ASP A 1 90 ? 23.138 9.604 7.173 1.00 69.50 90 ASP A C 1
ATOM 656 O O . ASP A 1 90 ? 23.002 10.239 8.218 1.00 69.50 90 ASP A O 1
ATOM 660 N N . LEU A 1 91 ? 22.107 9.400 6.341 1.00 59.81 91 LEU A N 1
ATOM 661 C CA . LEU A 1 91 ? 20.728 9.764 6.677 1.00 59.81 91 LEU A CA 1
ATOM 662 C C . LEU A 1 91 ? 20.143 8.841 7.751 1.00 59.81 91 LEU A C 1
ATOM 664 O O . LEU A 1 91 ? 19.469 9.325 8.660 1.00 59.81 91 LEU A O 1
ATOM 668 N N . SER A 1 92 ? 20.433 7.539 7.683 1.00 54.34 92 SER A N 1
ATOM 669 C CA . SER A 1 92 ? 19.950 6.569 8.653 1.00 54.34 92 SER A CA 1
ATOM 670 C C . SER A 1 92 ? 20.630 6.751 9.987 1.00 54.34 92 SER A C 1
ATOM 672 O O . SER A 1 92 ? 19.927 6.635 10.947 1.00 54.34 92 SER A O 1
ATOM 674 N N . ASP A 1 93 ? 21.896 7.138 10.114 1.00 57.12 93 ASP A N 1
ATOM 675 C CA . ASP A 1 93 ? 22.571 7.408 11.390 1.00 57.12 93 ASP A CA 1
ATOM 676 C C . ASP A 1 93 ? 21.952 8.631 12.093 1.00 57.12 93 ASP A C 1
ATOM 678 O O . ASP A 1 93 ? 21.828 8.679 13.323 1.00 57.12 93 ASP A O 1
ATOM 682 N N . VAL A 1 94 ? 21.480 9.607 11.307 1.00 56.66 94 VAL A N 1
ATOM 683 C CA . VAL A 1 94 ? 20.679 10.744 11.788 1.00 56.66 94 VAL A CA 1
ATOM 684 C C . VAL A 1 94 ? 19.271 10.296 12.216 1.00 56.66 94 VAL A C 1
ATOM 686 O O . VAL A 1 94 ? 18.721 10.829 13.186 1.00 56.66 94 VAL A O 1
ATOM 689 N N . GLU A 1 95 ? 18.687 9.305 11.539 1.00 51.09 95 GLU A N 1
ATOM 690 C CA . GLU A 1 95 ? 17.383 8.709 11.863 1.00 51.09 95 GLU A CA 1
ATOM 691 C C . GLU A 1 95 ? 17.457 7.556 12.884 1.00 51.09 95 GLU A C 1
ATOM 693 O O . GLU A 1 95 ? 16.479 7.307 13.573 1.00 51.09 95 GLU A O 1
ATOM 698 N N . ASP A 1 96 ? 18.594 6.900 13.078 1.00 47.06 96 ASP A N 1
ATOM 699 C CA . ASP A 1 96 ? 18.861 5.704 13.887 1.00 47.06 96 ASP A CA 1
ATOM 700 C C . ASP A 1 96 ? 19.151 6.129 15.315 1.00 47.06 96 ASP A C 1
ATOM 702 O O . ASP A 1 96 ? 18.708 5.472 16.252 1.00 47.06 96 ASP A O 1
ATOM 706 N N . ALA A 1 97 ? 19.731 7.318 15.508 1.00 50.28 97 ALA A N 1
ATOM 707 C CA . ALA A 1 97 ? 19.661 8.015 16.788 1.00 50.28 97 ALA A CA 1
ATOM 708 C C . ALA A 1 97 ? 18.205 8.213 17.270 1.00 50.28 97 ALA A C 1
ATOM 710 O O . ALA A 1 97 ? 17.963 8.291 18.475 1.00 50.28 97 ALA A O 1
ATOM 711 N N . ARG A 1 98 ? 17.226 8.267 16.350 1.00 47.22 98 ARG A N 1
ATOM 712 C CA . ARG A 1 98 ? 15.786 8.298 16.667 1.00 47.22 98 ARG A CA 1
ATOM 713 C C . ARG A 1 98 ? 15.138 6.905 16.636 1.00 47.22 98 ARG A C 1
ATOM 715 O O . ARG A 1 98 ? 14.247 6.656 17.440 1.00 47.22 98 ARG A O 1
ATOM 722 N N . SER A 1 99 ? 15.601 5.995 15.778 1.00 44.03 99 SER A N 1
ATOM 723 C CA . SER A 1 99 ? 14.971 4.694 15.493 1.00 44.03 99 SER A CA 1
ATOM 724 C C . SER A 1 99 ? 15.458 3.560 16.398 1.00 44.03 99 SER A C 1
ATOM 726 O O . SER A 1 99 ? 14.663 2.698 16.763 1.00 44.03 99 SER A O 1
ATOM 728 N N . HIS A 1 100 ? 16.706 3.582 16.884 1.00 45.81 100 HIS A N 1
ATOM 729 C CA . HIS A 1 100 ? 17.175 2.629 17.902 1.00 45.81 100 HIS A CA 1
ATOM 730 C C . HIS A 1 100 ? 16.441 2.781 19.243 1.00 45.81 100 HIS A C 1
ATOM 732 O O . HIS A 1 100 ? 16.369 1.823 20.012 1.00 45.81 100 HIS A O 1
ATOM 738 N N . HIS A 1 101 ? 15.855 3.951 19.521 1.00 47.84 101 HIS A N 1
ATOM 739 C CA . HIS A 1 101 ? 14.957 4.129 20.663 1.00 47.84 101 HIS A CA 1
ATOM 740 C C . HIS A 1 101 ? 13.580 3.472 20.440 1.00 47.84 101 HIS A C 1
ATOM 742 O O . HIS A 1 101 ? 12.923 3.132 21.416 1.00 47.84 101 HIS A O 1
ATOM 748 N N . ILE A 1 102 ? 13.190 3.261 19.175 1.00 49.22 102 ILE A N 1
ATOM 749 C CA . ILE A 1 102 ? 11.874 2.787 18.707 1.00 49.22 102 ILE A CA 1
ATOM 750 C C . ILE A 1 102 ? 11.854 1.267 18.410 1.00 49.22 102 ILE A C 1
ATOM 752 O O . ILE A 1 102 ? 10.799 0.711 18.110 1.00 49.22 102 ILE A O 1
ATOM 756 N N . LEU A 1 103 ? 12.971 0.538 18.545 1.00 47.88 103 LEU A N 1
ATOM 757 C CA . LEU A 1 103 ? 13.027 -0.931 18.373 1.00 47.88 103 LEU A CA 1
ATOM 758 C C . LEU A 1 103 ? 13.367 -1.732 19.651 1.00 47.88 103 LEU A C 1
ATOM 760 O O . LEU A 1 103 ? 13.464 -2.959 19.603 1.00 47.88 103 LEU A O 1
ATOM 764 N N . SER A 1 104 ? 13.543 -1.073 20.798 1.00 44.91 104 SER A N 1
ATOM 765 C CA . SER A 1 104 ? 13.762 -1.735 22.096 1.00 44.91 104 SER A CA 1
ATOM 766 C C . SER A 1 104 ? 12.505 -2.497 22.521 1.00 44.91 104 SER A C 1
ATOM 768 O O . SER A 1 104 ? 11.477 -1.875 22.657 1.00 44.91 104 SER A O 1
ATOM 770 N N . THR A 1 105 ? 12.531 -3.803 22.786 1.00 46.78 105 THR A N 1
ATOM 771 C CA . THR A 1 105 ? 11.351 -4.641 23.128 1.00 46.78 105 THR A CA 1
ATOM 772 C C . THR A 1 105 ? 10.694 -4.334 24.493 1.00 46.78 105 THR A C 1
ATOM 774 O O . THR A 1 105 ? 10.529 -5.225 25.324 1.00 46.78 105 THR A O 1
ATOM 777 N N . ASP A 1 106 ? 10.347 -3.078 24.743 1.00 47.28 106 ASP A N 1
ATOM 778 C CA . ASP A 1 106 ? 9.651 -2.574 25.921 1.00 47.28 106 ASP A CA 1
ATOM 779 C C . ASP A 1 106 ? 8.184 -2.269 25.556 1.00 47.28 106 ASP A C 1
ATOM 781 O O . ASP A 1 106 ? 7.862 -2.012 24.391 1.00 47.28 106 ASP A O 1
ATOM 785 N N . GLU A 1 107 ? 7.258 -2.289 26.512 1.00 49.94 107 GLU A N 1
ATOM 786 C CA . GLU A 1 107 ? 5.836 -1.982 26.245 1.00 49.94 107 GLU A CA 1
ATOM 787 C C . GLU A 1 107 ? 5.669 -0.575 25.635 1.00 49.94 107 GLU A C 1
ATOM 789 O O . GLU A 1 107 ? 4.865 -0.384 24.723 1.00 49.94 107 GLU A O 1
ATOM 794 N N . ALA A 1 108 ? 6.544 0.367 26.011 1.00 50.84 108 ALA A N 1
ATOM 795 C CA . ALA A 1 108 ? 6.634 1.719 25.447 1.00 50.84 108 ALA A CA 1
ATOM 796 C C . ALA A 1 108 ? 7.019 1.769 23.952 1.00 50.84 108 ALA A C 1
ATOM 798 O O . ALA A 1 108 ? 6.852 2.791 23.290 1.00 50.84 108 ALA A O 1
ATOM 799 N N . ASN A 1 109 ? 7.531 0.668 23.411 1.00 58.75 109 ASN A N 1
ATOM 800 C CA . ASN A 1 109 ? 8.064 0.582 22.062 1.00 58.75 109 ASN A CA 1
ATOM 801 C C . ASN A 1 109 ? 7.081 -0.011 21.047 1.00 58.75 109 ASN A C 1
ATOM 803 O O . ASN A 1 109 ? 7.298 0.071 19.840 1.00 58.75 109 ASN A O 1
ATOM 807 N N . HIS A 1 110 ? 5.979 -0.597 21.521 1.00 63.38 110 HIS A N 1
ATOM 808 C CA . HIS A 1 110 ? 4.959 -1.183 20.653 1.00 63.38 110 HIS A CA 1
ATOM 809 C C . HIS A 1 110 ? 4.249 -0.113 19.814 1.00 63.38 110 HIS A C 1
ATOM 811 O O . HIS A 1 110 ? 4.035 -0.326 18.621 1.00 63.38 110 HIS A O 1
ATOM 817 N N . ALA A 1 111 ? 3.982 1.059 20.398 1.00 67.75 111 ALA A N 1
ATOM 818 C CA . ALA A 1 111 ? 3.413 2.203 19.686 1.00 67.75 111 ALA A CA 1
ATOM 819 C C . ALA A 1 111 ? 4.351 2.717 18.580 1.00 67.75 111 ALA A C 1
ATOM 821 O O . ALA A 1 111 ? 3.931 2.994 17.454 1.00 67.75 111 ALA A O 1
ATOM 822 N N . GLY A 1 112 ? 5.653 2.783 18.873 1.00 74.62 112 GLY A N 1
ATOM 823 C CA . GLY A 1 112 ? 6.672 3.162 17.898 1.00 74.62 112 GLY A CA 1
ATOM 824 C C . GLY A 1 112 ? 6.813 2.138 16.765 1.00 74.62 112 GLY A C 1
ATOM 825 O O . GLY A 1 112 ? 6.880 2.520 15.598 1.00 74.62 112 GLY A O 1
ATOM 826 N N . MET A 1 113 ? 6.747 0.843 17.087 1.00 79.56 113 MET A N 1
ATOM 827 C CA . MET A 1 113 ? 6.746 -0.237 16.098 1.00 79.56 113 MET A CA 1
ATOM 828 C C . MET A 1 113 ? 5.507 -0.222 15.204 1.00 79.56 113 MET A C 1
ATOM 830 O O . MET A 1 113 ? 5.642 -0.359 13.991 1.00 79.56 113 MET A O 1
ATOM 834 N N . PHE A 1 114 ? 4.312 -0.028 15.770 1.00 84.88 114 PHE A N 1
ATOM 835 C CA . PHE A 1 114 ? 3.087 0.096 14.980 1.00 84.88 114 PHE A CA 1
ATOM 836 C C . PHE A 1 114 ? 3.179 1.279 14.016 1.00 84.88 114 PHE A C 1
ATOM 838 O O . PHE A 1 114 ? 2.974 1.111 12.817 1.00 84.88 114 PHE A O 1
ATOM 845 N N . THR A 1 115 ? 3.560 2.451 14.534 1.00 86.69 115 THR A N 1
ATOM 846 C CA . THR A 1 115 ? 3.728 3.679 13.746 1.00 86.69 115 T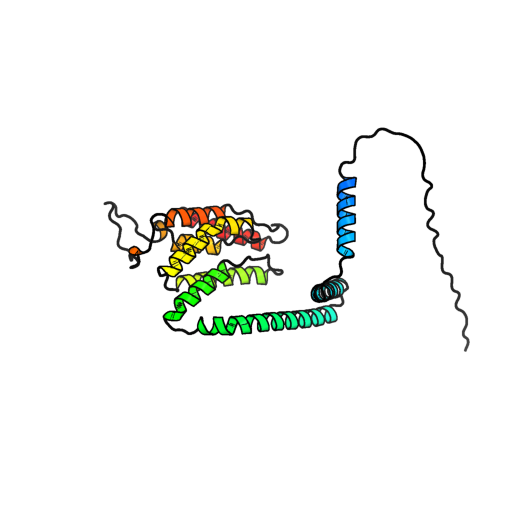HR A CA 1
ATOM 847 C C . THR A 1 115 ? 4.725 3.469 12.610 1.00 86.69 115 THR A C 1
ATOM 849 O O . THR A 1 115 ? 4.449 3.801 11.459 1.00 86.69 115 THR A O 1
ATOM 852 N N . PHE A 1 116 ? 5.879 2.866 12.910 1.00 85.12 116 PHE A N 1
ATOM 853 C CA . PHE A 1 116 ? 6.895 2.549 11.914 1.00 85.12 116 PHE A CA 1
ATOM 854 C C . PHE A 1 116 ? 6.342 1.631 10.819 1.00 85.12 116 PHE A C 1
ATOM 856 O O . PHE A 1 116 ? 6.402 1.976 9.641 1.00 85.12 116 PHE A O 1
ATOM 863 N N . LEU A 1 117 ? 5.750 0.496 11.192 1.00 88.44 117 LEU A N 1
ATOM 864 C CA . LEU A 1 117 ? 5.214 -0.475 10.238 1.00 88.44 117 LEU A CA 1
ATOM 865 C C . LEU A 1 117 ? 4.082 0.114 9.384 1.00 88.44 117 LEU A C 1
ATOM 867 O O . LEU A 1 117 ? 4.042 -0.114 8.174 1.00 88.44 117 LEU A O 1
ATOM 871 N N . LEU A 1 118 ? 3.195 0.912 9.987 1.00 91.00 118 LEU A N 1
ATOM 872 C CA . LEU A 1 118 ? 2.119 1.597 9.277 1.00 91.00 118 LEU A CA 1
ATOM 873 C C . LEU A 1 118 ? 2.680 2.620 8.279 1.00 91.00 118 LEU A C 1
ATOM 875 O O . LEU A 1 118 ? 2.183 2.722 7.158 1.00 91.00 118 LEU A O 1
ATOM 879 N N . ASN A 1 119 ? 3.737 3.350 8.643 1.00 87.75 119 ASN A N 1
ATOM 880 C CA . ASN A 1 119 ? 4.419 4.279 7.741 1.00 87.75 119 ASN A CA 1
ATOM 881 C C . ASN A 1 119 ? 5.073 3.553 6.562 1.00 87.75 119 ASN A C 1
ATOM 883 O O . ASN A 1 119 ? 4.894 3.979 5.423 1.00 87.75 119 ASN A O 1
ATOM 887 N N . VAL A 1 120 ? 5.752 2.424 6.801 1.00 87.31 120 VAL A N 1
ATOM 888 C CA . VAL A 1 120 ? 6.314 1.605 5.712 1.00 87.31 120 VAL A CA 1
ATOM 889 C C . VAL A 1 120 ? 5.211 1.133 4.760 1.00 87.31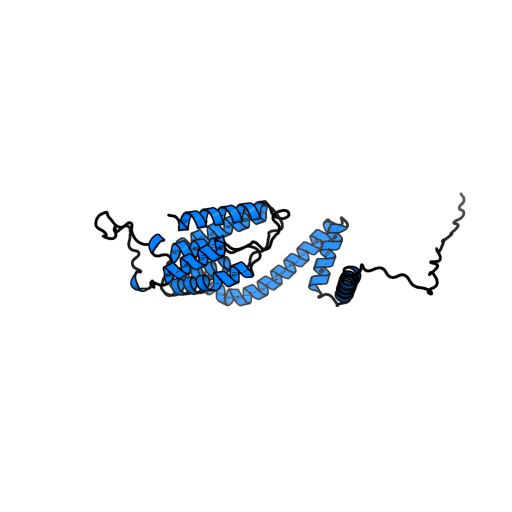 120 VAL A C 1
ATOM 891 O O . VAL A 1 120 ? 5.388 1.160 3.542 1.00 87.31 120 VAL A O 1
ATOM 894 N N . LEU A 1 121 ? 4.046 0.742 5.287 1.00 90.25 121 LEU A N 1
ATOM 895 C CA . LEU A 1 121 ? 2.927 0.285 4.462 1.00 90.25 121 LEU A CA 1
ATOM 896 C C . LEU A 1 121 ? 2.308 1.412 3.608 1.00 90.25 121 LEU A C 1
ATOM 898 O O . LEU A 1 121 ? 1.833 1.136 2.501 1.00 90.25 121 LEU A O 1
ATOM 902 N N . GLN A 1 122 ? 2.357 2.658 4.099 1.00 91.69 122 GLN A N 1
ATOM 903 C CA . GLN A 1 122 ? 1.906 3.883 3.420 1.00 91.69 122 GLN A CA 1
ATOM 904 C C . GLN A 1 122 ? 2.878 4.405 2.352 1.00 91.69 122 GLN A C 1
ATOM 906 O O . GLN A 1 122 ? 2.458 5.180 1.488 1.00 91.69 122 GLN A O 1
ATOM 911 N N . CYS A 1 123 ? 4.156 4.012 2.389 1.00 88.50 123 CYS A N 1
ATOM 912 C CA . CYS A 1 123 ? 5.160 4.509 1.451 1.00 88.50 123 CYS A CA 1
ATOM 913 C C . CYS A 1 123 ? 4.752 4.264 -0.018 1.00 88.50 123 CYS A C 1
ATOM 915 O O . CYS A 1 123 ? 4.345 3.147 -0.359 1.00 88.50 123 CYS A O 1
ATOM 917 N N . PRO A 1 124 ? 4.910 5.267 -0.910 1.00 86.06 124 PRO A N 1
ATOM 918 C CA . PRO A 1 124 ? 4.703 5.086 -2.341 1.00 86.06 124 PRO A CA 1
ATOM 919 C C . PRO A 1 124 ? 5.582 3.970 -2.900 1.00 86.06 124 PRO A C 1
ATOM 921 O O . PRO A 1 124 ? 6.800 3.958 -2.710 1.00 86.06 124 PRO A O 1
ATOM 924 N N . LYS A 1 125 ? 4.954 3.044 -3.622 1.00 83.81 125 LYS A N 1
ATOM 925 C CA . LYS A 1 125 ? 5.624 1.898 -4.242 1.00 83.81 125 LYS A CA 1
ATOM 926 C C . LYS A 1 125 ? 5.712 2.087 -5.746 1.00 83.81 125 LYS A C 1
ATOM 928 O O . LYS A 1 125 ? 4.809 2.635 -6.380 1.00 83.81 125 LYS A O 1
ATOM 933 N N . TYR A 1 126 ? 6.800 1.571 -6.302 1.00 85.44 126 TYR A N 1
ATOM 934 C CA . TYR A 1 126 ? 7.109 1.617 -7.723 1.00 85.44 126 TYR A CA 1
ATOM 935 C C . TYR A 1 126 ? 7.174 0.191 -8.282 1.00 85.44 126 TYR A C 1
ATOM 937 O O . TYR A 1 126 ? 7.524 -0.738 -7.547 1.00 85.44 126 TYR A O 1
ATOM 945 N N . PRO A 1 127 ? 6.852 -0.015 -9.570 1.00 82.62 127 PRO A N 1
ATOM 946 C CA . PRO A 1 127 ? 7.021 -1.309 -10.211 1.00 82.62 127 PRO A CA 1
ATOM 947 C C . PRO A 1 127 ? 8.468 -1.799 -10.086 1.00 82.62 127 PRO A C 1
ATOM 949 O O . PRO A 1 127 ? 9.417 -1.088 -10.414 1.00 82.62 127 PRO A O 1
ATOM 952 N N . MET A 1 128 ? 8.653 -3.02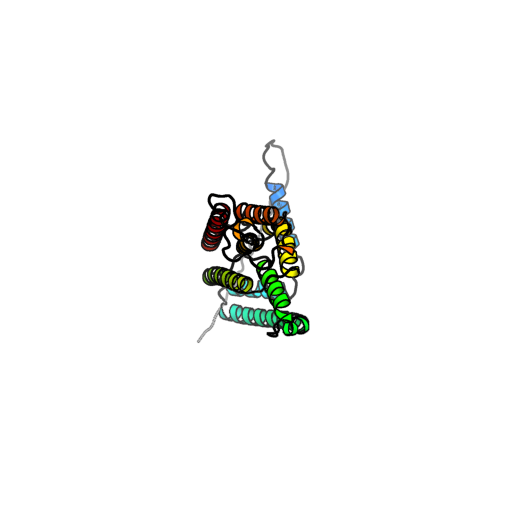4 -9.590 1.00 79.06 128 MET A N 1
ATOM 953 C CA . MET A 1 128 ? 9.997 -3.558 -9.365 1.00 79.06 128 MET A CA 1
ATOM 954 C C . MET A 1 128 ? 10.617 -4.068 -10.672 1.00 79.06 128 MET A C 1
ATOM 956 O O . MET A 1 128 ? 9.965 -4.780 -11.441 1.00 79.06 128 MET A O 1
ATOM 960 N N . ALA A 1 129 ? 11.914 -3.795 -10.858 1.00 71.69 129 ALA A N 1
ATOM 961 C CA . ALA A 1 129 ? 12.675 -4.101 -12.076 1.00 71.69 129 ALA A CA 1
ATOM 962 C C . ALA A 1 129 ? 12.745 -5.596 -12.449 1.00 71.69 129 ALA A C 1
ATOM 964 O O . ALA A 1 129 ? 13.040 -5.939 -13.591 1.00 71.69 129 ALA A O 1
ATOM 965 N N . THR A 1 130 ? 12.503 -6.511 -11.503 1.00 75.38 130 THR A N 1
ATOM 966 C CA . THR A 1 130 ? 12.532 -7.958 -11.764 1.00 75.38 130 THR A CA 1
ATOM 967 C C . THR A 1 130 ? 11.318 -8.663 -11.175 1.00 75.38 130 THR A C 1
ATOM 969 O O . THR A 1 130 ? 10.800 -8.271 -10.128 1.00 75.38 130 THR A O 1
ATOM 972 N N . LYS A 1 131 ? 10.915 -9.777 -11.800 1.00 75.19 131 LYS A N 1
ATOM 973 C CA . LYS A 1 131 ? 9.814 -10.632 -11.320 1.00 75.19 131 LYS A CA 1
ATOM 974 C C . LYS A 1 131 ? 10.030 -11.107 -9.878 1.00 75.19 131 LYS A C 1
ATOM 976 O O . LYS A 1 131 ? 9.092 -11.123 -9.091 1.00 75.19 131 LYS A O 1
ATOM 981 N N . TYR A 1 132 ? 11.270 -11.448 -9.522 1.00 78.12 132 TYR A N 1
ATOM 982 C CA . TYR A 1 132 ? 11.629 -11.860 -8.163 1.00 78.12 132 TYR A CA 1
ATOM 983 C C . TYR A 1 132 ? 11.347 -10.756 -7.137 1.00 78.12 132 TYR A C 1
ATOM 985 O O . TYR A 1 132 ? 10.751 -11.020 -6.096 1.00 78.12 132 TYR A O 1
ATOM 993 N N . LEU A 1 133 ? 11.728 -9.513 -7.441 1.00 73.94 133 LEU A N 1
ATOM 994 C CA . LEU A 1 133 ? 11.501 -8.383 -6.542 1.00 73.94 133 LEU A CA 1
ATOM 995 C C . LEU A 1 133 ? 10.020 -8.008 -6.427 1.00 73.94 133 LEU A C 1
ATOM 997 O O . LEU A 1 133 ? 9.603 -7.609 -5.347 1.00 73.94 133 LEU A O 1
ATOM 1001 N N . GLN A 1 134 ? 9.221 -8.183 -7.486 1.00 72.50 134 GLN A N 1
ATOM 1002 C CA . GLN A 1 134 ? 7.763 -7.991 -7.416 1.00 72.50 134 GLN A CA 1
ATOM 1003 C C . GLN A 1 134 ? 7.125 -8.971 -6.422 1.00 72.50 134 GLN A C 1
ATOM 1005 O O . GLN A 1 134 ? 6.375 -8.561 -5.541 1.00 72.50 134 GLN A O 1
ATOM 1010 N N . VAL A 1 135 ? 7.482 -10.258 -6.512 1.00 75.94 135 VAL A N 1
ATOM 1011 C CA . VAL A 1 135 ? 6.991 -11.287 -5.578 1.00 75.94 135 VAL A CA 1
ATOM 1012 C C . VAL A 1 135 ? 7.494 -11.025 -4.158 1.00 75.94 135 VAL A C 1
ATOM 1014 O O . VAL A 1 135 ? 6.736 -11.152 -3.201 1.00 75.94 135 VAL A O 1
ATOM 1017 N N . LYS A 1 136 ? 8.763 -10.627 -4.006 1.00 78.06 136 LYS A N 1
ATOM 1018 C CA . LYS A 1 136 ? 9.341 -10.328 -2.694 1.00 78.06 136 LYS A CA 1
ATOM 1019 C C . LYS A 1 136 ? 8.676 -9.119 -2.034 1.00 78.06 136 LYS A C 1
ATOM 1021 O O . LYS A 1 136 ? 8.439 -9.171 -0.835 1.00 78.06 136 LYS A O 1
ATOM 1026 N N . LEU A 1 137 ? 8.364 -8.066 -2.792 1.00 79.44 137 LEU A N 1
ATOM 1027 C CA . LEU A 1 137 ? 7.642 -6.899 -2.279 1.00 79.44 137 LEU A CA 1
ATOM 1028 C C . LEU A 1 137 ? 6.278 -7.315 -1.718 1.00 79.44 137 LEU A C 1
ATOM 1030 O O . LEU A 1 137 ? 5.972 -6.988 -0.580 1.00 79.44 137 LEU A O 1
ATOM 1034 N N . TYR A 1 138 ? 5.519 -8.107 -2.478 1.00 80.81 138 TYR A N 1
ATOM 1035 C CA . TYR A 1 138 ? 4.224 -8.631 -2.044 1.00 80.81 138 TYR A CA 1
ATOM 1036 C C . TYR A 1 138 ? 4.325 -9.470 -0.763 1.00 80.81 138 TYR A C 1
ATOM 1038 O O . TYR A 1 138 ? 3.555 -9.290 0.176 1.00 80.81 138 TYR A O 1
ATOM 1046 N N . TYR A 1 139 ? 5.300 -10.381 -0.710 1.00 83.62 139 TYR A N 1
ATOM 1047 C CA . TYR A 1 139 ? 5.544 -11.196 0.477 1.00 83.62 139 TYR A CA 1
ATOM 1048 C C . TYR A 1 139 ? 5.862 -10.325 1.701 1.00 83.62 139 TYR A C 1
ATOM 1050 O O . TYR A 1 139 ? 5.281 -10.520 2.762 1.00 83.62 139 TYR A O 1
ATOM 1058 N N . LEU A 1 140 ? 6.736 -9.327 1.539 1.00 84.44 140 LEU A N 1
ATOM 1059 C CA . LEU A 1 140 ? 7.100 -8.409 2.617 1.00 84.44 140 LEU A CA 1
ATOM 1060 C C . LEU A 1 140 ? 5.921 -7.544 3.076 1.00 84.44 140 LEU A C 1
ATOM 1062 O O . LEU A 1 140 ? 5.802 -7.301 4.271 1.00 84.44 140 LEU A O 1
ATOM 1066 N N . GLU A 1 141 ? 5.036 -7.110 2.176 1.00 87.12 141 GLU A N 1
ATOM 1067 C CA . GLU A 1 141 ? 3.794 -6.438 2.580 1.00 87.12 141 GLU A CA 1
ATOM 1068 C C . GLU A 1 141 ? 2.934 -7.334 3.472 1.00 87.12 141 GLU A C 1
ATOM 1070 O O . GLU A 1 141 ? 2.444 -6.874 4.501 1.00 87.12 141 GLU A O 1
ATOM 1075 N N . GLY A 1 142 ? 2.789 -8.614 3.115 1.00 85.56 142 GLY A N 1
ATOM 1076 C CA . GLY A 1 142 ? 2.072 -9.592 3.933 1.00 85.56 142 GLY A CA 1
ATOM 1077 C C . GLY A 1 142 ? 2.692 -9.768 5.321 1.00 85.56 142 GLY A C 1
ATOM 1078 O O . GLY A 1 142 ? 1.974 -9.770 6.318 1.00 85.56 142 GLY A O 1
ATOM 1079 N N . G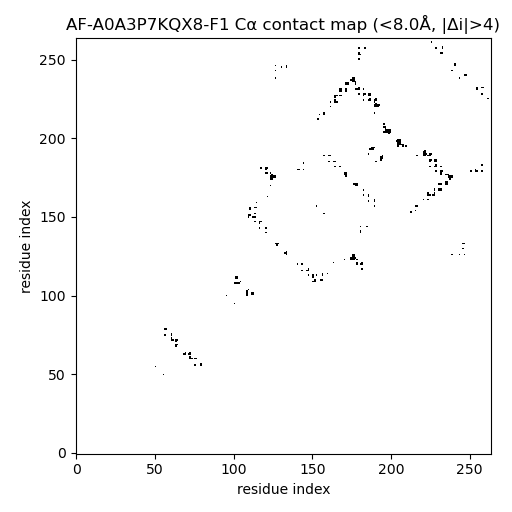LU A 1 143 ? 4.022 -9.842 5.407 1.00 86.75 143 GLU A N 1
ATOM 1080 C CA . GLU A 1 143 ? 4.738 -9.912 6.688 1.00 86.75 143 GLU A CA 1
ATOM 1081 C C . GLU A 1 143 ? 4.539 -8.639 7.525 1.00 86.75 143 GLU A C 1
ATOM 1083 O O . GLU A 1 143 ? 4.276 -8.729 8.722 1.00 86.75 143 GLU A O 1
ATOM 1088 N N . ILE A 1 144 ? 4.591 -7.448 6.912 1.00 88.69 144 ILE A N 1
ATOM 1089 C CA . ILE A 1 144 ? 4.315 -6.178 7.606 1.00 88.69 144 ILE A CA 1
ATOM 1090 C C . ILE A 1 144 ? 2.888 -6.171 8.158 1.00 88.69 144 ILE A C 1
ATOM 1092 O O . ILE A 1 144 ? 2.687 -5.810 9.317 1.00 88.69 144 ILE A O 1
ATOM 1096 N N . VAL A 1 145 ? 1.904 -6.603 7.364 1.00 88.50 145 VAL A N 1
ATOM 1097 C CA . VAL A 1 145 ? 0.511 -6.726 7.817 1.00 88.50 145 VAL A CA 1
ATOM 1098 C C . VAL A 1 145 ? 0.401 -7.729 8.966 1.00 88.50 145 VAL A C 1
ATOM 1100 O O . VAL A 1 145 ? -0.235 -7.424 9.971 1.00 88.50 145 VAL A O 1
ATOM 1103 N N . SER A 1 146 ? 1.071 -8.881 8.880 1.00 86.81 146 SER A N 1
ATOM 1104 C CA . SER A 1 146 ? 1.096 -9.867 9.965 1.00 86.81 146 SER A CA 1
ATOM 1105 C C . SER A 1 146 ? 1.691 -9.284 11.250 1.00 86.81 146 SER A C 1
ATOM 1107 O O . SER A 1 146 ? 1.158 -9.519 12.331 1.00 86.81 146 SER A O 1
ATOM 1109 N N . LEU A 1 147 ? 2.770 -8.502 11.160 1.00 84.81 147 LEU A N 1
ATOM 1110 C CA . LEU A 1 147 ? 3.365 -7.829 12.318 1.00 84.81 147 LEU A CA 1
ATOM 1111 C C . LEU A 1 147 ? 2.415 -6.774 12.899 1.00 84.81 147 LEU A C 1
ATOM 1113 O O . LEU A 1 147 ? 2.204 -6.737 14.111 1.00 84.81 147 LEU A O 1
ATOM 1117 N N . LEU A 1 148 ? 1.778 -5.969 12.047 1.00 84.19 148 LEU A N 1
ATOM 1118 C CA . LEU A 1 148 ? 0.768 -4.991 12.456 1.00 84.19 148 LEU A CA 1
ATOM 1119 C C . LEU A 1 148 ? -0.439 -5.642 13.148 1.00 84.19 148 LEU A C 1
ATOM 1121 O O . LEU A 1 148 ? -0.984 -5.072 14.091 1.00 84.19 148 LEU A O 1
ATOM 1125 N N . GLN A 1 149 ? -0.839 -6.845 12.730 1.00 84.50 149 GLN A N 1
ATOM 1126 C CA . GLN A 1 149 ? -1.904 -7.614 13.381 1.00 84.50 149 GLN A CA 1
ATOM 1127 C C . GLN A 1 149 ? -1.515 -8.095 14.785 1.00 84.50 149 GLN A C 1
ATOM 1129 O O . GLN A 1 149 ? -2.384 -8.191 15.653 1.00 84.50 149 GLN A O 1
ATOM 1134 N N . THR A 1 150 ? -0.228 -8.368 15.032 1.00 78.69 150 THR A N 1
ATOM 1135 C CA . THR A 1 150 ? 0.267 -8.720 16.377 1.00 78.69 150 THR A CA 1
ATOM 1136 C C . THR A 1 150 ? 0.395 -7.516 17.308 1.00 78.69 150 THR A C 1
ATOM 1138 O O . THR A 1 150 ? 0.383 -7.684 18.527 1.00 78.69 150 THR A O 1
ATOM 1141 N N . ALA A 1 151 ? 0.504 -6.306 16.756 1.00 75.12 151 ALA A N 1
ATOM 1142 C CA . ALA A 1 151 ? 0.662 -5.092 17.539 1.00 75.12 151 ALA A CA 1
ATOM 1143 C C . ALA A 1 151 ? -0.629 -4.718 18.286 1.00 75.12 151 ALA A C 1
ATOM 1145 O O . ALA A 1 151 ? -1.757 -4.839 17.790 1.00 75.12 151 ALA A O 1
ATOM 1146 N N . ASN A 1 152 ? -0.454 -4.225 19.509 1.00 69.50 152 ASN A N 1
ATOM 1147 C CA . ASN A 1 152 ? -1.557 -3.793 20.345 1.00 69.50 152 ASN A CA 1
ATOM 1148 C C . ASN A 1 152 ? -2.069 -2.433 19.847 1.00 69.50 152 ASN A C 1
ATOM 1150 O O . ASN A 1 152 ? -1.397 -1.428 20.016 1.00 69.50 152 ASN A O 1
ATOM 1154 N N . VAL A 1 153 ? -3.239 -2.404 19.207 1.00 74.75 153 VAL A N 1
ATOM 1155 C CA . VAL A 1 153 ? -3.835 -1.149 18.709 1.00 74.75 153 VAL A CA 1
ATOM 1156 C C . VAL A 1 153 ? -4.604 -0.464 19.836 1.00 74.75 153 VAL A C 1
ATOM 1158 O O . VAL A 1 153 ? -5.645 -0.981 20.256 1.00 74.75 153 VAL A O 1
ATOM 1161 N N . GLU A 1 154 ? -4.089 0.657 20.327 1.00 76.62 154 GLU A N 1
ATOM 1162 C CA . GLU A 1 154 ? -4.701 1.523 21.335 1.00 76.62 154 GLU A CA 1
ATOM 1163 C C . GLU A 1 154 ? -5.239 2.806 20.672 1.00 76.62 154 GLU A C 1
ATOM 1165 O O . GLU A 1 154 ? -5.379 2.893 19.449 1.00 76.62 154 GLU A O 1
ATOM 1170 N N . ASP A 1 155 ? -5.633 3.794 21.474 1.00 83.06 155 ASP A N 1
ATOM 1171 C CA . ASP A 1 155 ? -6.323 5.001 20.998 1.00 83.06 155 ASP A CA 1
ATOM 1172 C C . ASP A 1 155 ? -5.486 5.793 19.992 1.00 83.06 155 ASP A C 1
ATOM 1174 O O . ASP A 1 155 ? -6.021 6.355 19.034 1.00 83.06 155 ASP A O 1
ATOM 1178 N N . HIS A 1 156 ? -4.171 5.819 20.208 1.00 86.00 156 HIS A N 1
ATOM 1179 C CA . HIS A 1 156 ? -3.236 6.515 19.342 1.00 86.00 156 HIS A CA 1
ATOM 1180 C C . HIS A 1 156 ? -3.124 5.834 17.976 1.00 86.00 156 HIS A C 1
ATOM 1182 O O . HIS A 1 156 ? -3.236 6.498 16.946 1.00 86.00 156 HIS A O 1
ATOM 1188 N N . GLU A 1 157 ? -2.966 4.512 17.955 1.00 87.62 157 GLU A N 1
ATOM 1189 C CA . GLU A 1 157 ? -2.891 3.718 16.730 1.00 87.62 157 GLU A CA 1
ATOM 1190 C C . GLU A 1 157 ? -4.211 3.764 15.948 1.00 87.62 157 GLU A C 1
ATOM 1192 O O . GLU A 1 157 ? -4.200 3.823 14.718 1.00 87.62 157 GLU A O 1
ATOM 1197 N N . LEU A 1 158 ? -5.357 3.792 16.641 1.00 88.94 158 LEU A N 1
ATOM 1198 C CA . LEU A 1 158 ? -6.657 4.011 16.002 1.00 88.94 158 LEU A CA 1
ATOM 1199 C C . LEU A 1 158 ? -6.741 5.382 15.327 1.00 88.94 158 LEU A C 1
ATOM 1201 O O . LEU A 1 158 ? -7.285 5.471 14.229 1.00 88.94 158 LEU A O 1
ATOM 1205 N N . GLU A 1 159 ? -6.211 6.441 15.945 1.00 91.62 159 GLU A N 1
ATOM 1206 C CA . GLU A 1 159 ? -6.185 7.761 15.306 1.00 91.62 159 GLU A CA 1
ATOM 1207 C C . GLU A 1 159 ? -5.301 7.759 14.055 1.00 91.62 159 GLU A C 1
ATOM 1209 O O . GLU A 1 159 ? -5.731 8.242 13.012 1.00 91.62 159 GLU A O 1
ATOM 1214 N N . GLN A 1 160 ? -4.134 7.107 14.104 1.00 92.94 160 GLN A N 1
ATOM 1215 C CA . GLN A 1 160 ? -3.275 6.955 12.924 1.00 92.94 160 GLN A CA 1
ATOM 1216 C C . GLN A 1 160 ? -3.979 6.208 11.781 1.00 92.94 160 GLN A C 1
ATOM 1218 O O . GLN A 1 160 ? -3.841 6.576 10.615 1.00 92.94 160 GLN A O 1
ATOM 1223 N N . LEU A 1 161 ? -4.766 5.174 12.096 1.00 93.69 161 LEU A N 1
ATOM 1224 C CA . LEU A 1 161 ? -5.556 4.457 11.095 1.00 93.69 161 LEU A CA 1
ATOM 1225 C C . LEU A 1 161 ? -6.655 5.333 10.485 1.00 93.69 161 LEU A C 1
ATOM 1227 O O . LEU A 1 161 ? -6.905 5.230 9.284 1.00 93.69 161 LEU A O 1
ATOM 1231 N N . ARG A 1 162 ? -7.298 6.202 11.277 1.00 94.94 162 ARG A N 1
ATOM 1232 C CA . ARG A 1 162 ? -8.284 7.171 10.767 1.00 94.94 162 ARG A CA 1
ATOM 1233 C C . ARG A 1 162 ? -7.631 8.177 9.830 1.00 94.94 162 ARG A C 1
ATOM 1235 O O . ARG A 1 162 ? -8.151 8.406 8.741 1.00 94.94 162 ARG A O 1
ATOM 1242 N N . ASP A 1 163 ? -6.482 8.723 10.216 1.00 96.50 163 ASP A N 1
ATOM 1243 C CA . ASP A 1 163 ? -5.723 9.650 9.377 1.00 96.50 163 ASP A CA 1
ATOM 1244 C C . ASP A 1 163 ? -5.311 8.987 8.056 1.00 96.50 163 ASP A C 1
ATOM 1246 O O . ASP A 1 163 ? -5.492 9.569 6.983 1.00 96.50 163 ASP A O 1
ATOM 1250 N N . ALA A 1 164 ? -4.835 7.740 8.110 1.00 96.44 164 ALA A N 1
ATOM 1251 C CA . ALA A 1 164 ? -4.500 6.959 6.923 1.00 96.44 164 ALA A CA 1
ATOM 1252 C C . ALA A 1 164 ? -5.734 6.678 6.041 1.00 96.44 164 ALA A C 1
ATOM 1254 O O . ALA A 1 164 ? -5.651 6.771 4.815 1.00 96.44 164 ALA A O 1
ATOM 1255 N N . ALA A 1 165 ? -6.894 6.387 6.642 1.00 96.94 165 ALA A N 1
ATOM 1256 C CA . ALA A 1 165 ? -8.152 6.182 5.922 1.00 96.94 165 ALA A CA 1
ATOM 1257 C C . ALA A 1 165 ? -8.597 7.449 5.177 1.00 96.94 165 ALA A C 1
ATOM 1259 O O . ALA A 1 165 ? -8.959 7.379 4.003 1.00 96.94 165 ALA A O 1
ATOM 1260 N N . VAL A 1 166 ? -8.506 8.616 5.823 1.00 96.75 166 VAL A N 1
ATOM 1261 C CA . VAL A 1 166 ? -8.811 9.917 5.202 1.00 96.75 166 VAL A CA 1
ATOM 1262 C C . VAL A 1 166 ? -7.851 10.220 4.049 1.00 96.75 166 VAL A C 1
ATOM 1264 O O . VAL A 1 166 ? -8.265 10.735 3.010 1.00 96.75 166 VAL A O 1
ATOM 1267 N N . GLN A 1 167 ? -6.571 9.874 4.199 1.00 96.50 167 GLN A N 1
ATOM 1268 C CA . GLN A 1 167 ? -5.554 10.094 3.169 1.00 96.50 167 GLN A CA 1
ATOM 1269 C C . GLN A 1 167 ? -5.617 9.089 2.009 1.00 96.50 167 GLN A C 1
ATOM 1271 O O . GLN A 1 167 ? -4.989 9.329 0.973 1.00 96.50 167 GLN A O 1
ATOM 1276 N N . MET A 1 168 ? -6.390 8.003 2.132 1.00 97.19 168 MET A N 1
ATOM 1277 C CA . MET A 1 168 ? -6.433 6.921 1.146 1.00 97.19 168 MET A CA 1
ATOM 1278 C C . MET A 1 168 ? -6.763 7.423 -0.263 1.00 97.19 168 MET A C 1
ATOM 1280 O O . MET A 1 168 ? -6.069 7.060 -1.210 1.00 97.19 168 MET A O 1
ATOM 1284 N N . ALA A 1 169 ? -7.754 8.310 -0.404 1.00 96.12 169 ALA A N 1
ATOM 1285 C CA . ALA A 1 169 ? -8.141 8.897 -1.690 1.00 96.12 169 ALA A CA 1
ATOM 1286 C C . ALA A 1 169 ? -6.969 9.619 -2.386 1.00 96.12 169 ALA A C 1
ATOM 1288 O O . ALA A 1 169 ? -6.759 9.471 -3.590 1.00 96.12 169 ALA A O 1
ATOM 1289 N N . THR A 1 170 ? -6.172 10.369 -1.622 1.00 95.19 170 THR A N 1
ATOM 1290 C CA . THR A 1 170 ? -4.971 11.051 -2.125 1.00 95.19 170 THR A CA 1
ATOM 1291 C C . THR A 1 170 ? -3.876 10.047 -2.476 1.00 95.19 170 THR A C 1
ATOM 1293 O O . THR A 1 170 ? -3.220 10.183 -3.511 1.00 95.19 170 THR A O 1
ATOM 1296 N N . ALA A 1 171 ? -3.687 9.018 -1.647 1.00 93.56 171 ALA A N 1
ATOM 1297 C CA . ALA A 1 171 ? -2.684 7.985 -1.876 1.00 93.56 171 ALA A CA 1
ATOM 1298 C C . ALA A 1 171 ? -2.965 7.208 -3.170 1.00 93.56 171 ALA A C 1
ATOM 1300 O O . ALA A 1 171 ? -2.087 7.100 -4.021 1.00 93.56 171 ALA A O 1
ATOM 1301 N N . VAL A 1 172 ? -4.198 6.743 -3.386 1.00 94.56 172 VAL A N 1
ATOM 1302 C CA . VAL A 1 172 ? -4.558 6.001 -4.608 1.00 94.56 172 VAL A CA 1
ATOM 1303 C C . VAL A 1 172 ? -4.520 6.858 -5.875 1.00 94.56 172 VAL A C 1
ATOM 1305 O O . VAL A 1 172 ? -4.357 6.317 -6.964 1.00 94.56 172 VAL A O 1
ATOM 1308 N N . ALA A 1 173 ? -4.665 8.180 -5.748 1.00 93.19 173 ALA A N 1
ATOM 1309 C CA . ALA A 1 173 ? -4.582 9.108 -6.874 1.00 93.19 173 ALA A CA 1
ATOM 1310 C C . ALA A 1 173 ? -3.135 9.454 -7.273 1.00 93.19 173 ALA A C 1
ATOM 1312 O O . ALA A 1 173 ? -2.904 9.875 -8.404 1.00 93.19 173 ALA A O 1
ATOM 1313 N N . SER A 1 174 ? -2.173 9.306 -6.356 1.00 90.38 174 SER A N 1
ATOM 1314 C CA . SER A 1 174 ? -0.786 9.763 -6.541 1.00 90.38 174 SER A CA 1
ATOM 1315 C C . SER A 1 174 ? 0.253 8.641 -6.576 1.00 90.38 174 SER A C 1
ATOM 1317 O O . SER A 1 174 ? 1.306 8.809 -7.189 1.00 90.38 174 SER A O 1
ATOM 1319 N N . GLN A 1 175 ? -0.008 7.496 -5.942 1.00 90.69 175 GLN A N 1
ATOM 1320 C CA . GLN A 1 175 ? 0.928 6.375 -5.911 1.00 90.69 175 GLN A CA 1
ATOM 1321 C C . GLN A 1 175 ? 0.838 5.531 -7.182 1.00 90.69 175 GLN A C 1
ATOM 1323 O O . GLN A 1 175 ? -0.250 5.228 -7.670 1.00 90.69 175 GLN A O 1
ATOM 1328 N N . ILE A 1 176 ? 1.995 5.092 -7.691 1.00 89.44 176 ILE A N 1
ATOM 1329 C CA . ILE A 1 176 ? 2.042 4.264 -8.902 1.00 89.44 176 ILE A CA 1
ATOM 1330 C C . ILE A 1 176 ? 1.383 2.905 -8.670 1.00 89.44 176 ILE A C 1
ATOM 1332 O O . ILE A 1 176 ? 0.544 2.467 -9.463 1.00 89.44 176 ILE A O 1
ATOM 1336 N N . VAL A 1 177 ? 1.755 2.248 -7.570 1.00 90.25 177 VAL A N 1
ATOM 1337 C CA . VAL A 1 177 ? 1.109 1.025 -7.091 1.00 90.25 177 VAL A CA 1
ATOM 1338 C C . VAL A 1 177 ? 0.160 1.400 -5.948 1.00 90.25 177 VAL A C 1
ATOM 1340 O O . VAL A 1 177 ? 0.637 1.891 -4.925 1.00 90.25 177 VAL A O 1
ATOM 1343 N N . PRO A 1 178 ? -1.161 1.180 -6.087 1.00 91.62 178 PRO A N 1
ATOM 1344 C CA . PRO A 1 178 ? -2.118 1.528 -5.040 1.00 91.62 178 PRO A CA 1
ATOM 1345 C C . PRO A 1 178 ? -1.860 0.745 -3.740 1.00 91.62 178 PRO A C 1
ATOM 1347 O O . PRO A 1 178 ? -1.580 -0.456 -3.804 1.00 91.62 178 PRO A O 1
ATOM 1350 N N . PRO A 1 179 ? -2.008 1.363 -2.555 1.00 93.75 179 PRO A N 1
ATOM 1351 C CA . PRO A 1 179 ? -1.738 0.716 -1.271 1.00 93.75 179 PRO A CA 1
ATOM 1352 C C . PRO A 1 179 ? -2.911 -0.183 -0.820 1.00 93.75 179 PRO A C 1
ATOM 1354 O O . PRO A 1 179 ? -3.553 0.056 0.200 1.00 93.75 179 PRO A O 1
ATOM 1357 N N . ILE A 1 180 ? -3.203 -1.243 -1.582 1.00 95.12 180 ILE A N 1
ATOM 1358 C CA . ILE A 1 180 ? -4.367 -2.125 -1.356 1.00 95.12 180 ILE A CA 1
ATOM 1359 C C . ILE A 1 180 ? -4.257 -2.871 -0.017 1.00 95.12 180 ILE A C 1
ATOM 1361 O O . ILE A 1 180 ? -5.241 -2.970 0.711 1.00 95.12 180 ILE A O 1
ATOM 1365 N N . ALA A 1 181 ? -3.056 -3.336 0.346 1.00 94.25 181 ALA A N 1
ATOM 1366 C CA . ALA A 1 181 ? -2.807 -3.996 1.630 1.00 94.25 181 ALA A CA 1
ATOM 1367 C C . ALA A 1 181 ? -3.093 -3.075 2.832 1.00 94.25 181 ALA A C 1
ATOM 1369 O O . ALA A 1 181 ? -3.660 -3.518 3.829 1.00 94.25 181 ALA A O 1
ATOM 1370 N N . LEU A 1 182 ? -2.768 -1.780 2.718 1.00 95.69 182 LEU A N 1
ATOM 1371 C CA . LEU A 1 182 ? -3.108 -0.786 3.738 1.00 95.69 182 LEU A CA 1
ATOM 1372 C C . LEU A 1 182 ? -4.623 -0.623 3.862 1.00 95.69 182 LEU A C 1
ATOM 1374 O O . LEU A 1 182 ? -5.142 -0.639 4.971 1.00 95.69 182 LEU A O 1
ATOM 1378 N N . ALA A 1 183 ? -5.333 -0.490 2.739 1.00 96.38 183 ALA A N 1
ATOM 1379 C CA . ALA A 1 183 ? -6.789 -0.362 2.747 1.00 96.38 183 ALA A CA 1
ATOM 1380 C C . ALA A 1 183 ? -7.468 -1.594 3.361 1.00 96.38 183 ALA A C 1
ATOM 1382 O O . ALA A 1 183 ? -8.406 -1.453 4.141 1.00 96.38 183 ALA A O 1
ATOM 1383 N N . HIS A 1 184 ? -6.949 -2.789 3.072 1.00 94.44 184 HIS A N 1
ATOM 1384 C CA . HIS A 1 184 ? -7.412 -4.023 3.694 1.00 94.44 184 HIS A CA 1
ATOM 1385 C C . HIS A 1 184 ? -7.164 -4.036 5.204 1.00 94.44 184 HIS A C 1
ATOM 1387 O O . HIS A 1 184 ? -8.047 -4.417 5.968 1.00 94.44 184 HIS A O 1
ATOM 1393 N N . PHE A 1 185 ? -5.986 -3.602 5.655 1.00 93.38 185 PHE A N 1
ATOM 1394 C CA . PHE A 1 185 ? -5.688 -3.517 7.082 1.00 93.38 185 PHE A CA 1
ATOM 1395 C C . PHE A 1 185 ? -6.562 -2.474 7.794 1.00 93.38 185 PHE A C 1
ATOM 1397 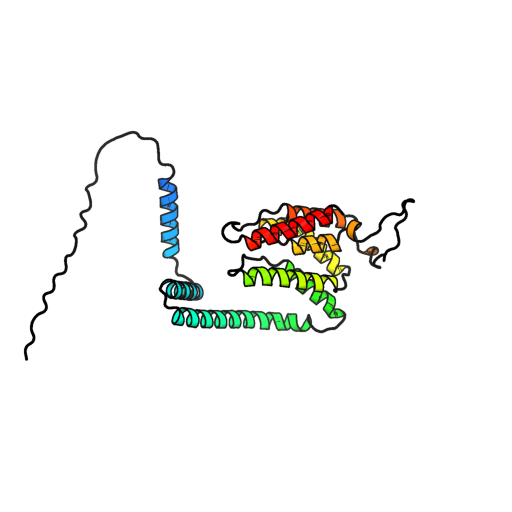O O . PHE A 1 185 ? -7.071 -2.731 8.880 1.00 93.38 185 PHE A O 1
ATOM 1404 N N . ILE A 1 186 ? -6.798 -1.315 7.173 1.00 93.94 186 ILE A N 1
ATOM 1405 C CA . ILE A 1 186 ? -7.717 -0.294 7.690 1.00 93.94 186 ILE A CA 1
ATOM 1406 C C . ILE A 1 186 ? -9.131 -0.862 7.804 1.00 93.94 186 ILE A C 1
ATOM 1408 O O . ILE A 1 186 ? -9.761 -0.675 8.841 1.00 93.94 186 ILE A O 1
ATOM 1412 N N . LEU A 1 187 ? -9.620 -1.576 6.784 1.00 92.31 187 LEU A N 1
ATOM 1413 C CA . LEU A 1 187 ? -10.935 -2.214 6.823 1.00 92.31 187 LEU A CA 1
ATOM 1414 C C . LEU A 1 187 ? -11.038 -3.198 7.994 1.00 92.31 187 LEU A C 1
ATOM 1416 O O . LEU A 1 187 ? -11.937 -3.068 8.824 1.00 92.31 187 LEU A O 1
ATOM 1420 N N . ASP A 1 188 ? -10.066 -4.105 8.096 1.00 88.44 188 ASP A N 1
ATOM 1421 C CA . ASP A 1 188 ? -9.980 -5.117 9.151 1.00 88.44 188 ASP A CA 1
ATOM 1422 C C . ASP A 1 188 ? -9.892 -4.501 10.550 1.00 88.44 188 ASP A C 1
ATOM 1424 O O . ASP A 1 188 ? -10.417 -5.060 11.503 1.00 88.44 188 ASP A O 1
ATOM 1428 N N . ARG A 1 189 ? -9.253 -3.336 10.712 1.00 86.94 189 ARG A N 1
ATOM 1429 C CA . ARG A 1 189 ? -9.033 -2.735 12.036 1.00 86.94 189 ARG A CA 1
ATOM 1430 C C . ARG A 1 189 ? -10.013 -1.645 12.412 1.00 86.94 189 ARG A C 1
ATOM 1432 O O . ARG A 1 189 ? -10.194 -1.461 13.612 1.00 86.94 189 ARG A O 1
ATOM 1439 N N . LEU A 1 190 ? -10.618 -0.914 11.480 1.00 88.00 190 LEU A N 1
ATOM 1440 C CA . LEU A 1 190 ? -11.565 0.167 11.777 1.00 88.00 190 LEU A CA 1
ATOM 1441 C C . LEU A 1 190 ? -13.027 -0.273 11.681 1.00 88.00 190 LEU A C 1
ATOM 1443 O O . LEU A 1 190 ? -13.820 0.204 12.493 1.00 88.00 190 LEU A O 1
ATOM 1447 N N . SER A 1 191 ? -13.385 -1.188 10.769 1.00 82.06 191 SER A N 1
ATOM 1448 C CA . SER A 1 191 ? -14.793 -1.548 10.590 1.00 82.06 191 SER A CA 1
ATOM 1449 C C . SER A 1 191 ? -15.341 -2.337 11.780 1.00 82.06 191 SER A C 1
ATOM 1451 O O . SER A 1 191 ? -14.836 -3.396 12.152 1.00 82.06 191 SER A O 1
ATOM 1453 N N . TYR A 1 192 ? -16.413 -1.822 12.370 1.00 64.19 192 TYR A N 1
ATOM 1454 C CA . TYR A 1 192 ? -17.174 -2.432 13.446 1.00 64.19 192 TYR A CA 1
ATOM 1455 C C . TYR A 1 192 ? -17.820 -3.744 13.002 1.00 64.19 192 TYR A C 1
ATOM 1457 O O . TYR A 1 192 ? -17.768 -4.710 13.752 1.00 64.19 192 TYR A O 1
ATOM 1465 N N . SER A 1 193 ? -18.355 -3.808 11.778 1.00 57.84 193 SER A N 1
ATOM 1466 C CA . SER A 1 193 ? -18.998 -5.018 11.232 1.00 57.84 193 SER A CA 1
ATOM 1467 C C . SER A 1 193 ? -18.010 -6.182 11.092 1.00 57.84 193 SER A C 1
ATOM 1469 O O . SER A 1 193 ? -18.357 -7.326 11.366 1.00 57.84 193 SER A O 1
ATOM 1471 N N . PHE A 1 194 ? -16.754 -5.872 10.759 1.00 53.56 194 PHE A N 1
ATOM 1472 C CA . PHE A 1 194 ? -15.668 -6.852 10.667 1.00 53.56 194 PHE A CA 1
ATOM 1473 C C . PHE A 1 194 ? -15.138 -7.290 12.049 1.00 53.56 194 PHE A C 1
ATOM 1475 O O . PHE A 1 194 ? -14.582 -8.376 12.194 1.00 53.56 194 PHE A O 1
ATOM 1482 N N . ASN A 1 195 ? -15.327 -6.463 13.089 1.00 51.56 195 ASN A N 1
ATOM 1483 C CA . ASN A 1 195 ? -14.757 -6.667 14.429 1.00 51.56 195 ASN A CA 1
ATOM 1484 C C . ASN A 1 195 ? -15.773 -7.023 15.533 1.00 51.56 195 ASN A C 1
ATOM 1486 O O . ASN A 1 195 ? -15.354 -7.435 16.617 1.00 51.56 195 ASN A O 1
ATOM 1490 N N . VAL A 1 196 ? -17.083 -6.840 15.326 1.00 52.31 196 VAL A N 1
ATOM 1491 C CA . VAL A 1 196 ? -18.112 -7.006 16.364 1.00 52.31 196 VAL A CA 1
ATOM 1492 C C . VAL A 1 196 ? -19.368 -7.707 15.824 1.00 52.31 196 VAL A C 1
ATOM 1494 O O . VAL A 1 196 ? -20.222 -7.103 15.190 1.00 52.31 196 VAL A O 1
ATOM 1497 N N . CYS A 1 197 ? -19.490 -8.968 16.253 1.00 45.88 197 CYS A N 1
ATOM 1498 C CA . CYS A 1 197 ? -20.702 -9.763 16.497 1.00 45.88 197 CYS A CA 1
ATOM 1499 C C . CYS A 1 197 ? -21.644 -10.081 15.321 1.00 45.88 197 CYS A C 1
ATOM 1501 O O . CYS A 1 197 ? -22.465 -9.266 14.910 1.00 45.88 197 CYS A O 1
ATOM 1503 N N . GLU A 1 198 ? -21.708 -11.375 14.979 1.00 43.06 198 GLU A N 1
ATOM 1504 C CA . GLU A 1 198 ? -22.979 -11.989 14.578 1.00 43.06 198 GLU A CA 1
ATOM 1505 C C . GLU A 1 198 ? -24.039 -11.632 15.640 1.00 43.06 198 GLU A C 1
ATOM 1507 O O . GLU A 1 198 ? -23.845 -11.876 16.838 1.00 43.06 198 GLU A O 1
ATOM 1512 N N . LEU A 1 199 ? -25.150 -11.031 15.218 1.00 51.12 199 LEU A N 1
ATOM 1513 C CA . LEU A 1 199 ? -26.350 -10.925 16.042 1.00 51.12 199 LEU A CA 1
ATOM 1514 C C . LEU A 1 199 ? -26.972 -12.322 16.121 1.00 51.12 199 LEU A C 1
ATOM 1516 O O . LEU A 1 199 ? -27.115 -12.998 15.101 1.00 51.12 199 LEU A O 1
ATOM 1520 N N . ASP A 1 200 ? -27.343 -12.776 17.315 1.00 50.25 200 ASP A N 1
ATOM 1521 C CA . ASP A 1 200 ? -28.164 -13.978 17.421 1.00 50.25 200 ASP A CA 1
ATOM 1522 C C . ASP A 1 200 ? -29.553 -13.733 16.789 1.00 50.25 200 ASP A C 1
ATOM 1524 O O . ASP A 1 200 ? -29.935 -12.607 16.459 1.00 50.25 200 ASP A O 1
ATOM 1528 N N . GLN A 1 201 ? -30.355 -14.790 16.637 1.00 54.41 201 GLN A N 1
ATOM 1529 C CA . GLN A 1 201 ? -31.722 -14.693 16.096 1.00 54.41 201 GLN A CA 1
ATOM 1530 C C . GLN A 1 201 ? -32.660 -13.793 16.937 1.00 54.41 201 GLN A C 1
ATOM 1532 O O . GLN A 1 201 ? -33.791 -13.539 16.526 1.00 54.41 201 GLN A O 1
ATOM 1537 N N . ASN A 1 202 ? -32.199 -13.293 18.090 1.00 53.78 202 ASN A N 1
ATOM 1538 C CA . ASN A 1 202 ? -32.923 -12.417 19.006 1.00 53.78 202 ASN A CA 1
ATOM 1539 C C . ASN A 1 202 ? -32.405 -10.964 18.971 1.00 53.78 202 ASN A C 1
ATOM 1541 O O . ASN A 1 202 ? -32.869 -10.135 19.757 1.00 53.78 202 ASN A O 1
ATOM 1545 N N . GLY A 1 203 ? -31.455 -10.638 18.084 1.00 54.69 203 GLY A N 1
ATOM 1546 C CA . GLY A 1 203 ? -30.859 -9.304 17.978 1.00 54.69 203 GLY A CA 1
ATOM 1547 C C . GLY A 1 203 ? -29.876 -8.967 19.105 1.00 54.69 203 GLY A C 1
ATOM 1548 O O . GLY A 1 203 ? -29.605 -7.790 19.340 1.00 54.69 203 GLY A O 1
ATOM 1549 N N . GLN A 1 204 ? -29.360 -9.968 19.823 1.00 45.47 204 GLN A N 1
ATOM 1550 C CA . GLN A 1 204 ? -28.335 -9.796 20.852 1.00 45.47 204 GLN A CA 1
ATOM 1551 C C . GLN A 1 204 ? -26.937 -10.051 20.262 1.00 45.47 204 GLN A C 1
ATOM 1553 O O . GLN A 1 204 ? -26.746 -11.032 19.539 1.00 45.47 204 GLN A O 1
ATOM 1558 N N . PRO A 1 205 ? -25.936 -9.206 20.566 1.00 50.47 205 PRO A N 1
ATOM 1559 C CA . PRO A 1 205 ? -24.569 -9.407 20.093 1.00 50.47 205 PRO A CA 1
ATOM 1560 C C . PRO A 1 205 ? -23.977 -10.699 20.678 1.00 50.47 205 PRO A C 1
ATOM 1562 O O . PRO A 1 205 ? -23.872 -10.847 21.899 1.00 50.47 205 PRO A O 1
ATOM 1565 N N . THR A 1 206 ? -23.595 -11.655 19.822 1.00 42.97 206 THR A N 1
ATOM 1566 C CA . THR A 1 206 ? -22.944 -12.893 20.275 1.00 42.97 206 THR A CA 1
ATOM 1567 C C . THR A 1 206 ? -21.521 -12.590 20.733 1.00 42.97 206 THR A C 1
ATOM 1569 O O . THR A 1 206 ? -20.690 -12.108 19.972 1.00 42.97 206 THR A O 1
ATOM 1572 N N . ALA A 1 207 ? -21.217 -12.878 21.998 1.00 42.50 207 ALA A N 1
ATOM 1573 C CA . ALA A 1 207 ? -19.908 -12.637 22.596 1.00 42.50 207 ALA A CA 1
ATOM 1574 C C . ALA A 1 207 ? -18.820 -13.579 22.034 1.00 42.50 207 ALA A C 1
ATOM 1576 O O . ALA A 1 207 ? -18.296 -14.438 22.740 1.00 42.50 207 ALA A O 1
ATOM 1577 N N . ARG A 1 208 ? -18.438 -13.422 20.764 1.00 41.69 208 ARG A N 1
ATOM 1578 C CA . ARG A 1 208 ? -17.103 -13.803 20.300 1.00 41.69 208 ARG A CA 1
ATOM 1579 C C . ARG A 1 208 ? -16.201 -12.608 20.558 1.00 41.69 208 ARG A C 1
ATOM 1581 O O . ARG A 1 208 ? -16.267 -11.632 19.831 1.00 41.69 208 ARG A O 1
ATOM 1588 N N . VAL A 1 209 ? -15.452 -12.696 21.661 1.00 44.09 209 VAL A N 1
ATOM 1589 C CA . VAL A 1 209 ? -14.375 -11.786 22.085 1.00 44.09 209 VAL A CA 1
ATOM 1590 C C . VAL A 1 209 ? -14.646 -10.338 21.680 1.00 44.09 209 VAL A C 1
ATOM 1592 O O . VAL A 1 209 ? -14.092 -9.851 20.706 1.00 44.09 209 VAL A O 1
ATOM 1595 N N . ILE A 1 210 ? -15.485 -9.643 22.451 1.00 42.44 210 ILE A N 1
ATOM 1596 C CA . ILE A 1 210 ? -15.485 -8.178 22.452 1.00 42.44 210 ILE A CA 1
ATOM 1597 C C . ILE A 1 210 ? -14.034 -7.779 22.757 1.00 42.44 210 ILE A C 1
ATOM 1599 O O . ILE A 1 210 ? -13.583 -8.045 23.879 1.00 42.44 210 ILE A O 1
ATOM 1603 N N . PRO A 1 211 ? -13.257 -7.196 21.821 1.00 46.25 211 PRO A N 1
ATOM 1604 C CA . PRO A 1 211 ? -11.976 -6.631 22.202 1.00 46.25 211 PRO A CA 1
ATOM 1605 C C . PRO A 1 211 ? -12.306 -5.567 23.244 1.00 46.25 211 PRO A C 1
ATOM 1607 O O . PRO A 1 211 ? -13.257 -4.808 23.057 1.00 46.25 211 PRO A O 1
ATOM 1610 N N . ALA A 1 212 ? -11.568 -5.513 24.350 1.00 43.31 212 ALA A N 1
ATOM 1611 C CA . ALA A 1 212 ? -11.819 -4.640 25.503 1.00 43.31 212 ALA A CA 1
ATOM 1612 C C . ALA A 1 212 ? -11.744 -3.113 25.206 1.00 43.31 212 ALA A C 1
ATOM 1614 O O . ALA A 1 212 ? -11.468 -2.321 26.098 1.00 43.31 212 ALA A O 1
ATOM 1615 N N . ARG A 1 213 ? -11.958 -2.687 23.953 1.00 53.09 213 ARG A N 1
ATOM 1616 C CA . ARG A 1 213 ? -11.597 -1.399 23.347 1.00 53.09 213 ARG A CA 1
ATOM 1617 C C . ARG A 1 213 ? -12.768 -0.678 22.673 1.00 53.09 213 ARG A C 1
ATOM 1619 O O . ARG A 1 213 ? -12.575 0.094 21.741 1.00 53.09 213 ARG A O 1
ATOM 1626 N N . VAL A 1 214 ? -13.999 -0.931 23.119 1.00 53.75 214 VAL A N 1
ATOM 1627 C CA . VAL A 1 214 ? -15.207 -0.284 22.567 1.00 53.75 214 VAL A CA 1
ATOM 1628 C C . VAL A 1 214 ? -15.224 1.231 22.834 1.00 53.75 214 VAL A C 1
ATOM 1630 O O . VAL A 1 214 ? -15.806 1.973 22.053 1.00 53.75 214 VAL A O 1
ATOM 1633 N N . SER A 1 215 ? -14.560 1.715 23.890 1.00 59.12 215 SER A N 1
ATOM 1634 C CA . SER A 1 215 ? -14.578 3.134 24.288 1.00 59.12 215 SER A CA 1
ATOM 1635 C C . SER A 1 215 ? -13.944 4.092 23.279 1.00 59.12 215 SER A C 1
ATOM 1637 O O . SER A 1 215 ? -14.307 5.264 23.246 1.00 59.12 215 SER A O 1
ATOM 1639 N N . SER A 1 216 ? -13.012 3.603 22.467 1.00 69.25 216 SER A N 1
ATOM 1640 C CA . SER A 1 216 ? -12.162 4.447 21.618 1.00 69.25 216 SER A CA 1
ATOM 1641 C C . SER A 1 216 ? -12.541 4.385 20.144 1.00 69.25 216 SER A C 1
ATOM 1643 O O . SER A 1 216 ? -12.002 5.133 19.325 1.00 69.25 216 SER A O 1
ATOM 1645 N N . ARG A 1 217 ? -13.485 3.499 19.801 1.00 75.25 217 ARG A N 1
ATOM 1646 C CA . ARG A 1 217 ? -14.076 3.406 18.468 1.00 75.25 217 ARG A CA 1
ATOM 1647 C C . ARG A 1 217 ? -15.181 4.439 18.302 1.00 75.25 217 ARG A C 1
ATOM 1649 O O . ARG A 1 217 ? -15.990 4.659 19.203 1.00 75.25 217 ARG A O 1
ATOM 1656 N N . ARG A 1 218 ? -15.210 5.075 17.135 1.00 82.06 218 ARG A N 1
ATOM 1657 C CA . ARG A 1 218 ? -16.187 6.101 16.767 1.00 82.06 218 ARG A CA 1
ATOM 1658 C C . ARG A 1 218 ? -17.189 5.497 15.777 1.00 82.06 218 ARG A C 1
ATOM 1660 O O . ARG A 1 218 ? -16.783 4.705 14.935 1.00 82.06 218 ARG A O 1
ATOM 1667 N N . PRO A 1 219 ? -18.470 5.908 15.790 1.00 76.69 219 PRO A N 1
ATOM 1668 C CA . PRO A 1 219 ? -19.454 5.455 14.797 1.00 76.69 219 PRO A CA 1
ATOM 1669 C C . PRO A 1 219 ? -19.049 5.739 13.340 1.00 76.69 219 PRO A C 1
ATOM 1671 O O . PRO A 1 219 ? -19.504 5.065 12.431 1.00 76.69 219 PRO A O 1
ATOM 1674 N N . GLN A 1 220 ? -18.190 6.739 13.128 1.00 86.88 220 GLN A N 1
ATOM 1675 C CA . GLN A 1 220 ? -17.671 7.144 11.817 1.00 86.88 220 GLN A CA 1
ATOM 1676 C C . GLN A 1 220 ? -16.558 6.217 11.298 1.00 86.88 220 GLN A C 1
ATOM 1678 O O . GLN A 1 220 ? -16.181 6.324 10.135 1.00 86.88 220 GLN A O 1
ATOM 1683 N N . ASP A 1 221 ? -16.011 5.333 12.143 1.00 89.06 221 ASP A N 1
ATOM 1684 C CA . ASP A 1 221 ? -14.892 4.461 11.770 1.00 89.06 221 ASP A CA 1
ATOM 1685 C C . ASP A 1 221 ? -15.296 3.480 10.656 1.00 89.06 221 ASP A C 1
ATOM 1687 O O . ASP A 1 221 ? -14.489 3.211 9.768 1.00 89.06 221 ASP A O 1
ATOM 1691 N N . ASP A 1 222 ? -16.553 3.018 10.645 1.00 88.56 222 ASP A N 1
ATOM 1692 C CA . ASP A 1 222 ? -17.104 2.184 9.568 1.00 88.56 222 ASP A CA 1
ATOM 1693 C C . ASP A 1 222 ? -17.144 2.915 8.226 1.00 88.56 222 ASP A C 1
ATOM 1695 O O . ASP A 1 222 ? -16.678 2.383 7.219 1.00 88.56 222 ASP A O 1
ATOM 1699 N N . ASP A 1 223 ? -17.663 4.145 8.210 1.00 91.69 223 ASP A N 1
ATOM 1700 C CA . ASP A 1 223 ? -17.763 4.944 6.988 1.00 91.69 223 ASP A CA 1
ATOM 1701 C C . ASP A 1 223 ? -16.371 5.261 6.424 1.00 91.69 223 ASP A C 1
ATOM 1703 O O . ASP A 1 223 ? -16.155 5.188 5.212 1.00 91.69 223 ASP A O 1
ATOM 1707 N N . LEU A 1 224 ? -15.406 5.569 7.299 1.00 94.31 224 LEU A N 1
ATOM 1708 C CA . LEU A 1 224 ? -14.009 5.796 6.921 1.00 94.31 224 LEU A CA 1
ATOM 1709 C C . LEU A 1 224 ? -13.363 4.532 6.346 1.00 94.31 224 LEU A C 1
ATOM 1711 O O . LEU A 1 224 ? -12.725 4.593 5.293 1.00 94.31 224 LEU A O 1
ATOM 1715 N N . ALA A 1 225 ? -13.545 3.391 7.012 1.00 93.69 225 ALA A N 1
ATOM 1716 C CA . ALA A 1 225 ? -13.019 2.102 6.580 1.00 93.69 225 ALA A CA 1
ATOM 1717 C C . ALA A 1 225 ? -13.576 1.695 5.210 1.00 93.69 225 ALA A C 1
ATOM 1719 O O . ALA A 1 225 ? -12.820 1.366 4.292 1.00 93.69 225 ALA A O 1
ATOM 1720 N N . LEU A 1 226 ? -14.899 1.786 5.056 1.00 94.31 226 LEU A N 1
ATOM 1721 C CA . LEU A 1 226 ? -15.598 1.492 3.812 1.00 94.31 226 LEU A CA 1
ATOM 1722 C C . LEU A 1 226 ? -15.125 2.418 2.692 1.00 94.31 226 LEU A C 1
ATOM 1724 O O . LEU A 1 226 ? -14.810 1.955 1.596 1.00 94.31 226 LEU A O 1
ATOM 1728 N N . LYS A 1 227 ? -15.033 3.724 2.960 1.00 96.38 227 LYS A N 1
ATOM 1729 C CA . LYS A 1 227 ? -14.572 4.702 1.974 1.00 96.38 227 LYS A CA 1
ATOM 1730 C C . LYS A 1 227 ? -13.149 4.397 1.506 1.00 96.38 227 LYS A C 1
ATOM 1732 O O . LYS A 1 227 ? -12.922 4.333 0.298 1.00 96.38 227 LYS A O 1
ATOM 1737 N N . ALA A 1 228 ? -12.226 4.139 2.431 1.00 97.06 228 ALA A N 1
ATOM 1738 C CA . ALA A 1 228 ? -10.847 3.789 2.104 1.00 97.06 228 ALA A CA 1
ATOM 1739 C C . ALA A 1 228 ? -10.759 2.499 1.266 1.00 97.06 228 ALA A C 1
ATOM 1741 O O . ALA A 1 228 ? -10.034 2.452 0.269 1.00 97.06 228 ALA A O 1
ATOM 1742 N N . ALA A 1 229 ? -11.535 1.470 1.618 1.00 96.75 229 ALA A N 1
ATOM 1743 C CA . ALA A 1 229 ? -11.584 0.221 0.862 1.00 96.75 229 ALA A CA 1
ATOM 1744 C C . ALA A 1 229 ? -12.119 0.430 -0.566 1.00 96.75 229 ALA A C 1
ATOM 1746 O O . ALA A 1 229 ? -11.528 -0.063 -1.529 1.00 96.75 229 ALA A O 1
ATOM 1747 N N . LEU A 1 230 ? -13.194 1.209 -0.726 1.00 96.94 230 LEU A N 1
ATOM 1748 C CA . LEU A 1 230 ? -13.762 1.532 -2.037 1.00 96.94 230 LEU A CA 1
ATOM 1749 C C . LEU A 1 230 ? -12.805 2.363 -2.899 1.00 96.94 230 LEU A C 1
ATOM 1751 O O . LEU A 1 230 ? -12.692 2.098 -4.097 1.00 96.94 230 LEU A O 1
ATOM 1755 N N . ASP A 1 231 ? -12.083 3.317 -2.307 1.00 97.81 231 ASP A N 1
ATOM 1756 C CA . ASP A 1 231 ? -11.063 4.099 -3.012 1.00 97.81 231 ASP A CA 1
ATOM 1757 C C . ASP A 1 231 ? -9.928 3.198 -3.524 1.00 97.81 231 ASP A C 1
ATOM 1759 O O . ASP A 1 231 ? -9.525 3.309 -4.683 1.00 97.81 231 ASP A O 1
ATOM 1763 N N . ALA A 1 232 ? -9.467 2.236 -2.719 1.00 96.75 232 ALA A N 1
ATOM 1764 C CA . ALA A 1 232 ? -8.437 1.279 -3.127 1.00 96.75 232 ALA A CA 1
ATOM 1765 C C . ALA A 1 232 ? -8.914 0.286 -4.202 1.00 96.75 232 ALA A C 1
ATOM 1767 O O . ALA A 1 232 ? -8.188 0.018 -5.167 1.00 96.75 232 ALA A O 1
ATOM 1768 N N . ILE A 1 233 ? -10.140 -0.238 -4.090 1.00 96.75 233 ILE A N 1
ATOM 1769 C CA . ILE A 1 233 ? -10.738 -1.110 -5.114 1.00 96.75 233 ILE A CA 1
ATOM 1770 C C . ILE A 1 233 ? -10.893 -0.341 -6.431 1.00 96.75 233 ILE A C 1
ATOM 1772 O O . ILE A 1 233 ? -10.483 -0.835 -7.488 1.00 96.75 233 ILE A O 1
ATOM 1776 N N . GLY A 1 234 ? -11.420 0.885 -6.365 1.00 95.50 234 GLY A N 1
ATOM 1777 C CA . GLY A 1 234 ? -11.656 1.758 -7.514 1.00 95.50 234 GLY A CA 1
ATOM 1778 C C . GLY A 1 234 ? -10.394 2.364 -8.133 1.00 95.50 234 GLY A C 1
ATOM 1779 O O . GLY A 1 234 ? -10.445 2.835 -9.269 1.00 95.50 234 GLY A O 1
ATOM 1780 N N . ALA A 1 2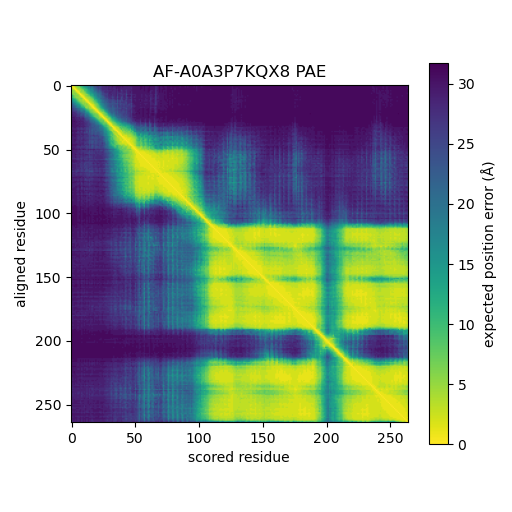35 ? -9.257 2.328 -7.431 1.00 94.94 235 ALA A N 1
ATOM 1781 C CA . ALA A 1 235 ? -8.003 2.927 -7.878 1.00 94.94 235 ALA A CA 1
ATOM 1782 C C . ALA A 1 235 ? -7.570 2.413 -9.257 1.00 94.94 235 ALA A C 1
ATOM 1784 O O . ALA A 1 235 ? -7.464 1.207 -9.474 1.00 94.94 235 ALA A O 1
ATOM 1785 N N . ARG A 1 236 ? -7.228 3.294 -10.193 1.00 92.31 236 ARG A N 1
ATOM 1786 C CA . ARG A 1 236 ? -6.592 2.861 -11.441 1.00 92.31 236 ARG A CA 1
ATOM 1787 C C . ARG A 1 236 ? -5.076 2.808 -11.225 1.00 92.31 236 ARG A C 1
ATOM 1789 O O . ARG A 1 236 ? -4.512 3.849 -10.908 1.00 92.31 236 ARG A O 1
ATOM 1796 N N . PRO A 1 237 ? -4.408 1.651 -11.392 1.00 89.44 237 PRO A N 1
ATOM 1797 C CA . PRO A 1 237 ? -2.953 1.598 -11.282 1.00 89.44 237 PRO A CA 1
ATOM 1798 C C . PRO A 1 237 ? -2.287 2.530 -12.304 1.00 89.44 237 PRO A C 1
ATOM 1800 O O . PRO A 1 237 ? -2.760 2.623 -13.439 1.00 89.44 237 PRO A O 1
ATOM 1803 N N . LEU A 1 238 ? -1.190 3.193 -11.921 1.00 90.56 238 LEU A N 1
ATOM 1804 C CA . LEU A 1 238 ? -0.462 4.129 -12.796 1.00 90.56 238 LEU A CA 1
ATOM 1805 C C . LEU A 1 238 ? 0.749 3.465 -13.474 1.00 90.56 238 LEU A C 1
ATOM 1807 O O . LEU A 1 238 ? 1.767 4.104 -13.727 1.00 90.56 238 LEU A O 1
ATOM 1811 N N . PHE A 1 239 ? 0.649 2.167 -13.752 1.00 89.19 239 PHE A N 1
ATOM 1812 C CA . PHE A 1 239 ? 1.642 1.392 -14.493 1.00 89.19 239 PHE A CA 1
ATOM 1813 C C . PHE A 1 239 ? 0.970 0.604 -15.623 1.00 89.19 239 PHE A C 1
ATOM 1815 O O . PHE A 1 239 ? -0.224 0.303 -15.561 1.00 89.19 239 PHE A O 1
ATOM 1822 N N . SER A 1 240 ? 1.741 0.266 -16.658 1.00 89.62 240 SER A N 1
ATOM 1823 C CA . SER A 1 240 ? 1.257 -0.519 -17.797 1.00 89.62 240 SER A CA 1
ATOM 1824 C C . SER A 1 240 ? 1.111 -2.001 -17.436 1.00 89.62 240 SER A C 1
ATOM 1826 O O . SER A 1 240 ? 2.023 -2.606 -16.868 1.00 89.62 240 SER A O 1
ATOM 1828 N N . GLU A 1 241 ? -0.023 -2.610 -17.793 1.00 90.44 241 GLU A N 1
ATOM 1829 C CA . GLU A 1 241 ? -0.231 -4.059 -17.657 1.00 90.44 241 GLU A CA 1
ATOM 1830 C C . GLU A 1 241 ? 0.682 -4.861 -18.598 1.00 90.44 241 GLU A C 1
ATOM 1832 O O . GLU A 1 241 ? 1.078 -5.974 -18.254 1.00 90.44 241 GLU A O 1
ATOM 1837 N N . GLU A 1 242 ? 1.061 -4.287 -19.744 1.00 89.88 242 GLU A N 1
ATOM 1838 C CA . GLU A 1 242 ? 1.952 -4.926 -20.721 1.00 89.88 242 GLU A CA 1
ATOM 1839 C C . GLU A 1 242 ? 3.377 -5.070 -20.170 1.00 89.88 242 GLU A C 1
ATOM 1841 O O . GLU A 1 242 ? 3.990 -6.132 -20.295 1.00 89.88 242 GLU A O 1
ATOM 1846 N N . ASP A 1 243 ? 3.863 -4.034 -19.481 1.00 86.12 243 ASP A N 1
ATOM 1847 C CA . ASP A 1 243 ? 5.208 -4.010 -18.898 1.00 86.12 243 ASP A CA 1
ATOM 1848 C C . ASP A 1 243 ? 5.279 -4.800 -17.579 1.00 86.12 243 ASP A C 1
ATOM 1850 O O . ASP A 1 243 ? 6.304 -5.407 -17.254 1.00 86.12 243 ASP A O 1
ATOM 1854 N N . TYR A 1 244 ? 4.177 -4.832 -16.814 1.00 87.00 244 TYR A N 1
ATOM 1855 C CA . TYR A 1 244 ? 4.125 -5.423 -15.471 1.00 87.00 244 TYR A CA 1
ATOM 1856 C C . TYR A 1 244 ? 2.936 -6.387 -15.261 1.00 87.00 244 TYR A C 1
ATOM 1858 O O . TYR A 1 244 ? 2.137 -6.201 -14.334 1.00 87.00 244 TYR A O 1
ATOM 1866 N N . PRO A 1 245 ? 2.823 -7.482 -16.039 1.00 87.44 245 PRO A N 1
ATOM 1867 C CA . PRO A 1 245 ? 1.654 -8.367 -15.999 1.00 87.44 245 PRO A CA 1
ATOM 1868 C C . PRO A 1 245 ? 1.479 -9.100 -14.660 1.00 87.44 245 PRO A C 1
ATOM 1870 O O . PRO A 1 245 ? 0.356 -9.312 -14.208 1.00 87.44 245 PRO A O 1
ATOM 1873 N N . LEU A 1 246 ? 2.575 -9.468 -13.981 1.00 85.19 246 LEU A N 1
ATOM 1874 C CA . LEU A 1 246 ? 2.503 -10.128 -12.667 1.00 85.19 246 LEU A CA 1
ATOM 1875 C C . LEU A 1 246 ? 2.028 -9.177 -11.567 1.00 85.19 246 LEU A C 1
ATOM 1877 O O . LEU A 1 246 ? 1.245 -9.582 -10.711 1.00 85.19 246 LEU A O 1
ATOM 1881 N N . LEU A 1 247 ? 2.483 -7.923 -11.604 1.00 86.50 247 LEU A N 1
ATOM 1882 C CA . LEU A 1 247 ? 2.056 -6.889 -10.668 1.00 86.50 247 LEU A CA 1
ATOM 1883 C C . LEU A 1 247 ? 0.583 -6.523 -10.887 1.00 86.50 247 LEU A C 1
ATOM 1885 O O . LEU A 1 247 ? -0.158 -6.402 -9.915 1.00 86.50 247 LEU A O 1
ATOM 1889 N N . SER A 1 248 ? 0.149 -6.409 -12.148 1.00 91.31 248 SER A N 1
ATOM 1890 C CA . SER A 1 248 ? -1.262 -6.188 -12.495 1.00 91.31 248 SER A CA 1
ATOM 1891 C C . SER A 1 248 ? -2.152 -7.306 -11.950 1.00 91.31 248 SER A C 1
ATOM 1893 O O . SER A 1 248 ? -3.147 -7.047 -11.272 1.00 91.31 248 SER A O 1
ATOM 1895 N N . GLU A 1 249 ? -1.756 -8.562 -12.167 1.00 90.38 249 GLU A N 1
ATOM 1896 C CA . GLU A 1 249 ? -2.502 -9.713 -11.665 1.00 90.38 249 GLU A CA 1
ATOM 1897 C C . GLU A 1 249 ? -2.511 -9.776 -10.127 1.00 90.38 249 GLU A C 1
ATOM 1899 O O . GLU A 1 249 ? -3.544 -10.081 -9.533 1.00 90.38 249 GLU A O 1
ATOM 1904 N N . ALA A 1 250 ? -1.399 -9.453 -9.460 1.00 87.94 250 ALA A N 1
ATOM 1905 C CA . ALA A 1 250 ? -1.345 -9.385 -7.999 1.00 87.94 250 ALA A CA 1
ATOM 1906 C C . ALA A 1 250 ? -2.277 -8.297 -7.442 1.00 87.94 250 ALA A C 1
ATOM 1908 O O . ALA A 1 250 ? -3.076 -8.574 -6.548 1.00 87.94 250 ALA A O 1
ATOM 1909 N N . ALA A 1 251 ? -2.247 -7.093 -8.021 1.00 91.12 251 ALA A N 1
ATOM 1910 C CA . ALA A 1 251 ? -3.138 -6.002 -7.635 1.00 91.12 251 ALA A CA 1
ATOM 1911 C C . ALA A 1 251 ? -4.614 -6.373 -7.859 1.00 91.12 251 ALA A C 1
ATOM 1913 O O . ALA A 1 251 ? -5.464 -6.098 -7.013 1.00 91.12 251 ALA A O 1
ATOM 1914 N N . ARG A 1 252 ? -4.931 -7.047 -8.973 1.00 94.75 252 ARG A N 1
ATOM 1915 C CA . ARG A 1 252 ? -6.279 -7.560 -9.261 1.00 94.75 252 ARG A CA 1
ATOM 1916 C C . ARG A 1 252 ? -6.745 -8.558 -8.201 1.00 94.75 252 ARG A C 1
ATOM 1918 O O . ARG A 1 252 ? -7.888 -8.464 -7.760 1.00 94.75 252 ARG A O 1
ATOM 1925 N N . ARG A 1 253 ? -5.871 -9.473 -7.766 1.00 93.81 253 ARG A N 1
ATOM 1926 C CA . ARG A 1 253 ? -6.176 -10.440 -6.698 1.00 93.81 253 ARG A CA 1
ATOM 1927 C C . ARG A 1 253 ? -6.404 -9.766 -5.352 1.00 93.81 253 ARG A C 1
ATOM 1929 O O . ARG A 1 253 ? -7.458 -9.994 -4.775 1.00 93.81 253 ARG A O 1
ATOM 1936 N N . GLN A 1 254 ? -5.504 -8.884 -4.913 1.00 93.00 254 GLN A N 1
ATOM 1937 C CA . GLN A 1 254 ? -5.673 -8.156 -3.646 1.00 93.00 254 GLN A CA 1
ATOM 1938 C C . GLN A 1 254 ? -6.970 -7.342 -3.625 1.00 93.00 254 GLN A C 1
ATOM 1940 O O . GLN A 1 254 ? -7.682 -7.325 -2.627 1.00 93.00 254 GLN A O 1
ATOM 1945 N N . LYS A 1 255 ? -7.318 -6.687 -4.740 1.00 95.19 255 LYS A N 1
ATOM 1946 C CA . LYS A 1 255 ? -8.602 -5.983 -4.866 1.00 95.19 255 LYS A CA 1
ATOM 1947 C C . LYS A 1 255 ? -9.795 -6.924 -4.810 1.00 95.19 255 LYS A C 1
ATOM 1949 O O . LYS A 1 255 ? -10.808 -6.564 -4.226 1.00 95.19 255 LYS A O 1
ATOM 1954 N N . GLY A 1 256 ? -9.688 -8.097 -5.433 1.00 96.44 256 GLY A N 1
ATOM 1955 C CA . GLY A 1 256 ? -10.712 -9.135 -5.364 1.00 96.44 256 GLY A CA 1
ATOM 1956 C C . GLY A 1 256 ? -10.927 -9.628 -3.935 1.00 96.44 256 GLY A C 1
ATOM 1957 O O . GLY A 1 256 ? -12.064 -9.690 -3.485 1.00 96.44 256 GLY A O 1
ATOM 1958 N N . GLU A 1 257 ? -9.849 -9.904 -3.204 1.00 94.00 257 GLU A N 1
ATOM 1959 C CA . GLU A 1 257 ? -9.894 -10.295 -1.789 1.00 94.00 257 GLU A CA 1
ATOM 1960 C C . GLU A 1 257 ? -10.502 -9.190 -0.917 1.00 94.00 257 GLU A C 1
ATOM 1962 O O . GLU A 1 257 ? -11.419 -9.457 -0.145 1.00 94.00 257 GLU A O 1
ATOM 1967 N N . LEU A 1 258 ? -10.084 -7.936 -1.114 1.00 94.88 258 LEU A N 1
ATOM 1968 C CA . LEU A 1 258 ? -10.656 -6.783 -0.416 1.00 94.88 258 LEU A CA 1
ATOM 1969 C C . LEU A 1 258 ? -12.148 -6.590 -0.733 1.00 94.88 258 LEU A C 1
ATOM 1971 O O . LEU A 1 258 ? -12.938 -6.276 0.153 1.00 94.88 258 LEU A O 1
ATOM 1975 N N . ALA A 1 259 ? -12.557 -6.800 -1.986 1.00 95.56 259 ALA A N 1
ATOM 1976 C CA . ALA A 1 259 ? -13.962 -6.737 -2.374 1.00 95.56 259 ALA A CA 1
ATOM 1977 C C . ALA A 1 259 ? -14.783 -7.861 -1.729 1.00 95.56 259 ALA A C 1
ATOM 1979 O O . ALA A 1 259 ? -15.919 -7.621 -1.335 1.00 95.56 259 ALA A O 1
ATOM 1980 N N . ILE A 1 260 ? -14.217 -9.064 -1.592 1.00 92.56 260 ILE A N 1
ATOM 1981 C CA . ILE A 1 260 ? -14.855 -10.164 -0.861 1.00 92.56 260 ILE A CA 1
ATOM 1982 C C . ILE A 1 260 ? -15.011 -9.791 0.615 1.00 92.56 260 ILE A C 1
ATOM 1984 O O . ILE A 1 260 ? -16.106 -9.951 1.140 1.00 92.56 260 ILE A O 1
ATOM 1988 N N . ALA A 1 261 ? -13.975 -9.232 1.247 1.00 89.94 261 ALA A N 1
ATOM 1989 C CA . ALA A 1 261 ? -14.029 -8.793 2.642 1.00 89.94 261 ALA A CA 1
ATOM 1990 C C . ALA A 1 261 ? -15.118 -7.733 2.902 1.00 89.94 261 ALA A C 1
ATOM 1992 O O . ALA A 1 261 ? -15.679 -7.687 3.985 1.00 89.94 261 ALA A O 1
ATOM 1993 N N . LEU A 1 262 ? -15.470 -6.904 1.913 1.00 89.56 262 LEU A N 1
ATOM 1994 C CA . LEU A 1 262 ? -16.592 -5.960 2.033 1.00 89.56 262 LEU A CA 1
ATOM 1995 C C . LEU A 1 262 ? -17.981 -6.613 1.942 1.00 89.56 262 LEU A C 1
ATOM 1997 O O . LEU A 1 262 ? -18.973 -5.980 2.299 1.00 89.56 262 LEU A O 1
ATOM 2001 N N . LEU A 1 263 ? -18.076 -7.828 1.398 1.00 85.50 263 LEU A N 1
ATOM 2002 C CA . LEU A 1 263 ? -19.340 -8.541 1.180 1.00 85.50 263 LEU A CA 1
ATOM 2003 C C . LEU A 1 263 ? -19.665 -9.553 2.285 1.00 85.50 263 LEU A C 1
ATOM 2005 O O . LEU A 1 263 ? -20.779 -10.081 2.298 1.00 85.50 263 LEU A O 1
ATOM 2009 N N . THR A 1 264 ? -18.697 -9.860 3.146 1.00 72.88 264 THR A N 1
ATOM 2010 C CA . THR A 1 264 ? -18.778 -10.857 4.223 1.00 72.88 264 THR A CA 1
ATOM 2011 C C . THR A 1 264 ? -18.780 -10.187 5.579 1.00 72.88 264 THR A C 1
ATOM 2013 O O . THR A 1 264 ? -19.614 -10.593 6.414 1.00 72.88 264 THR A O 1
#

Solvent-accessible surface area (backbone atoms only — not comparable to full-atom values): 15596 Å² total; per-residue (Å²): 138,82,87,88,81,88,81,88,80,87,81,85,80,84,83,81,80,83,85,89,85,87,85,89,78,94,74,97,79,69,85,63,60,60,58,53,48,52,49,51,50,50,52,52,54,57,72,69,52,85,69,52,80,64,53,53,51,50,56,51,28,52,51,29,45,78,72,66,39,49,72,61,17,52,52,46,46,52,52,49,49,50,51,49,50,50,54,49,43,59,52,37,57,68,46,37,77,60,43,62,69,32,68,46,98,46,85,85,16,51,62,44,42,44,52,50,51,53,49,62,52,66,50,78,40,71,89,52,98,42,73,66,51,43,54,49,50,55,51,50,52,53,51,49,51,53,53,52,68,71,44,86,77,48,69,67,54,51,49,53,46,49,54,50,30,70,44,32,58,59,44,27,74,70,25,41,46,53,55,46,70,48,24,46,50,36,29,60,71,42,18,50,80,76,58,52,50,66,57,45,101,81,74,45,73,44,85,66,69,74,66,98,59,66,86,73,60,56,90,59,32,37,60,38,16,52,49,19,36,50,39,46,56,69,38,67,65,67,65,58,54,87,85,36,50,68,59,46,52,49,53,53,48,55,37,50,53,48,54,50,63,74,74,108

Mean predicted aligned error: 18.36 Å

pLDDT: mean 73.45, std 18.66, range [35.5, 97.81]

Organism: Strongylus vulgaris (NCBI:txid40348)

Foldseek 3Di:
DDDDDDDDDDDDDDDDDDDDDDDDDDDDDDPPPVVVVVVVVVVVVVVPPDDDPLVVLVVVLVVCVVVVVVVVSVVSVVVSVVVVVVVVVVVVVVVCVVCVVLPPPDPVNLLSLLVVLLVVLLDFDDQDPDPVVLVVVVVVLVVSLVSNVVGDQALVNLVVLLVCLVCLLVSLVPGLQRSLSSLLSLLCPQACVNQWADQDPVRHGDPPPPPPHPVNHDPCSNVSSVSSLCSLLPRDRNDDCVVRVPSVVVSVVSSVVSVVSVVD

Secondary structure (DSSP, 8-state):
----------------PPPP----------TTHHHHHHHHHHHHHHHTS---HHHHHHHHHHHHHHTT-HHHHHHHHHHHHHHHHHHHHHHHHHHHHHHTTTSSSSGGGHHHHHHHHHHHHHS-B---SSHHHHHHHHHHHHHHHHHHHHS---HHHHHHHHHHHHHHHHHHHH-SB--HHHHHHHHHHH-HHHHS-PBPTTSPBP-S---S-GGG--TTHHHHHHHHHHHHHHPPPSS-TTT-HHHHHHHHHHHHHHHHHTT-

Sequence (264 aa):
MREEDSSESGQESDVQLPPSAGIMGDGQAGGSGALAHEEVDAVLAAAYLPMDPIEVRFARCEALAAHGYIPQATTLALQLSKYLVGHLQDLSDVEDARSHHILSTDEANHAGMFTFLLNVLQCPKYPMATKYLQVKLYYLEGEIVSLLQTANVEDHELEQLRDAAVQMATAVASQIVPPIALAHFILDRLSYSFNVCELDQNGQPTARVIPARVSSRRPQDDDLALKAALDAIGARPLFSEEDYPLLSEAARRQKGELAIALLT

Nearest PDB structures (foldseek):
  6axg-assembly5_I  TM=1.461E-01  e=2.264E+00  Homo sapiens